Protein 3UI2 (pdb70)

CATH classification: 2.40.50.40 (+2 more: 1.25.40.20, 2.40.50.40)

Secondary structure (DSSP, 8-state):
-EEEEEEEEEETTTEEEEEEEESS----EEEEGGGS-HHHHHHHHHHHHHHHTTT-HHHHHHTTTT--TT-B-TTS-BHHHHHHHHT-HHHHHHHHHTT--TT---SSS---HHHHHHHTT-HHHHHHHHHTT--TT---TT---HHHHHHHHHTT---SSHHHHHHHHHHHHHHHHHHHHHEEEEEEEEEEEEES-TTS-EEEEEESSSS-EEEEESTTB-HHHHHHHHHHH-/----TTEEEEE--

Organism: Arabidopsis thaliana (NCBI:txid3702)

InterPro domains:
  IPR000953 Chromo/chromo shadow domain [PS50013] (320-373)
  IPR000953 Chromo/chromo shadow domain [SM00298] (82-133)
  IPR000953 Chromo/chromo shadow domain [SM00298] (268-318)
  IPR000953 Chromo/chromo shadow domain [SM00298] (319-370)
  IPR002110 Ankyrin repeat [PF12796] (134-224)
  IPR002110 Ankyrin repeat [PS50088] (159-191)
  IPR002110 Ankyrin repeat [PS50088] (193-225)
  IPR002110 Ankyrin repeat [SM00248] (127-155)
  IPR002110 Ankyrin repeat [SM00248] (159-188)
  IPR002110 Ankyrin repeat [SM00248] (193-222)
  IPR016197 Chromo-like domain superfamily [SSF54160] (81-132)
  IPR016197 Chromo-like domain superfamily [SSF54160] (268-316)
  IPR016197 Chromo-like domain superfamily [SSF54160] (322-370)
  IPR023780 Chromo domain [PF00385] (321-366)
  IPR030300 Signal recognition particle 43kDa protein, chromodomain 3 [cd18628] (317-362)
  IPR036770 Ankyrin repeat-containing domain superfamily [G3DSA:1.25.40.20] (122-265)
  IPR036770 Ankyrin repeat-containing domain superfamily [SSF48403] (127-236)
  IPR050745 Multifunctional regulatory proteins [PTHR24189] (57-290)

Solvent-accessible surface area: 14223 Å² total; per-residue (Å²): 122,52,76,129,11,67,0,10,98,68,29,78,160,55,52,31,34,7,32,5,46,60,130,98,58,110,90,70,46,90,28,54,40,104,175,30,55,85,86,39,31,53,120,28,21,76,62,0,24,86,8,0,104,166,25,62,46,139,22,0,63,122,48,34,163,98,30,32,10,34,2,58,20,131,46,6,38,0,1,1,0,31,0,0,2,75,19,21,44,123,0,0,87,49,1,16,149,47,60,8,63,32,66,31,127,6,153,158,29,8,28,4,0,5,4,19,0,2,28,125,21,75,15,66,0,1,68,0,0,21,123,69,52,13,67,17,95,33,105,9,144,129,36,34,17,2,11,77,20,0,88,89,35,45,139,91,13,66,198,67,67,118,156,67,113,41,95,109,85,4,2,63,87,1,20,82,38,1,42,44,71,19,35,37,73,18,103,12,70,86,15,69,89,88,112,38,180,68,173,103,10,38,9,31,2,106,14,125,108,36,71,120,44,55,73,6,115,14,93,31,2,1,105,67,27,14,127,98,36,62,63,65,89,190,180,166,11,62,118,21,14,0,62,27,117,124,188

Nearest PDB structures (foldseek):
  3ui2-assembly1_A  TM=1.004E+00  e=1.479E-44  Arabidopsis thaliana
  3dep-assembly1_A  TM=9.333E-01  e=2.006E-28  Arabidopsis thaliana
  6gcu-assembly2_F  TM=7.675E-01  e=5.657E-08  synthetic construct
  1oy3-assembly1_D  TM=7.528E-01  e=1.994E-05  Mus musculus
  3eu9-assembly1_A  TM=8.381E-01  e=5.451E-05  Homo sapiens

Foldseek 3Di:
DWDAWDAWDDDDHLWIWTWTQDPVHDDTDIDGPVPDDDVRVVVLCVLPLVCLLVVPQVSVLPSVPHYDQLRQDPFSDGSLLRNLLVQPLPNNVVVVVVVHDQAGFTRPFGDGSLLNNLVSLHLSNLLSSVVSPYDQCDATPVRDGSLVSLVVCLVDQDDDDVVSVVRNVSSVSNNVSSCVPVDDDADFPAFDDWDDDDQQIWTFTDGPVDDHTDTDGPVSDDPVRVVVVCVVVD/DDDDPPDDDDDDD

Structure (mmCIF, N/CA/C/O backbone):
data_3UI2
#
_entry.id   3UI2
#
_cell.length_a   112.230
_cell.length_b   48.520
_cell.length_c   57.850
_cell.angle_alpha   90.00
_cell.angle_beta   90.13
_cell.angle_gamma   90.00
#
_symmetry.space_group_name_H-M   'C 1 2 1'
#
loop_
_entity.id
_entity.type
_entity.pdbx_description
1 polymer 'Signal recognition particle 43 kDa protein, chloroplastic'
2 polymer 'Signal recognition particle 54 kDa protein, chloroplastic'
#
loop_
_atom_site.group_PDB
_atom_site.id
_atom_site.type_symbol
_atom_site.label_atom_id
_atom_site.label_alt_id
_atom_site.label_comp_id
_atom_site.label_asym_id
_atom_site.label_entity_id
_atom_site.label_seq_id
_atom_site.pdbx_PDB_ins_code
_atom_site.Cartn_x
_atom_site.Cartn_y
_atom_site.Cartn_z
_atom_site.occupancy
_atom_site.B_iso_or_equiv
_atom_site.auth_seq_id
_atom_site.auth_comp_id
_atom_site.auth_asym_id
_atom_site.auth_atom_id
_atom_site.pdbx_PDB_model_num
ATOM 1 N N . GLU A 1 2 ? -1.654 1.182 -22.367 1.00 195.17 85 GLU A N 1
ATOM 2 C CA . GLU A 1 2 ? -3.087 1.472 -22.448 1.00 194.02 85 GLU A CA 1
ATOM 3 C C . GLU A 1 2 ? -3.643 2.075 -21.145 1.00 191.48 85 GLU A C 1
ATOM 4 O O . GLU A 1 2 ? -3.947 3.269 -21.102 1.00 192.30 85 GLU A O 1
ATOM 10 N N . VAL A 1 3 ? -3.761 1.261 -20.093 1.00 157.77 86 VAL A N 1
ATOM 11 C CA . VAL A 1 3 ? -4.288 1.714 -18.799 1.00 155.36 86 VAL A CA 1
ATOM 12 C C . VAL A 1 3 ? -3.178 2.239 -17.898 1.00 155.40 86 VAL A C 1
ATOM 13 O O . VAL A 1 3 ? -2.152 1.581 -17.715 1.00 155.46 86 VAL A O 1
ATOM 17 N N . ASN A 1 4 ? -3.397 3.417 -17.319 1.00 142.34 87 ASN A N 1
ATOM 18 C CA . ASN A 1 4 ? -2.371 4.051 -16.496 1.00 142.76 87 ASN A CA 1
ATOM 19 C C . ASN A 1 4 ? -2.522 3.864 -14.992 1.00 139.96 87 ASN A C 1
ATOM 20 O O . ASN A 1 4 ? -1.590 3.416 -14.324 1.00 139.38 87 ASN A O 1
ATOM 25 N N . LYS A 1 5 ? -3.685 4.238 -14.463 1.00 144.20 88 LYS A N 1
ATOM 26 C CA . LYS A 1 5 ? -3.935 4.213 -13.020 1.00 141.81 88 LYS A CA 1
ATOM 27 C C . LYS A 1 5 ? -5.440 4.312 -12.771 1.00 140.24 88 LYS A C 1
ATOM 28 O O . LYS A 1 5 ? -6.178 4.753 -13.657 1.00 141.37 88 LYS A O 1
ATOM 34 N N . ILE A 1 6 ? -5.898 3.893 -11.586 1.00 122.97 89 ILE A N 1
ATOM 35 C CA . ILE A 1 6 ? -7.299 4.106 -11.191 1.00 121.66 89 ILE A CA 1
ATOM 36 C C . ILE A 1 6 ? -7.437 5.438 -10.434 1.00 122.11 89 ILE A C 1
ATOM 37 O O . ILE A 1 6 ? -6.501 5.873 -9.743 1.00 122.48 89 ILE A O 1
ATOM 42 N N . ILE A 1 7 ? -8.593 6.088 -10.578 1.00 124.59 90 ILE A N 1
ATOM 43 C CA . ILE A 1 7 ? -8.822 7.400 -9.964 1.00 125.27 90 ILE A CA 1
ATOM 44 C C . ILE A 1 7 ? -10.218 7.569 -9.333 1.00 123.90 90 ILE A C 1
ATOM 45 O O . ILE A 1 7 ? -10.526 8.629 -8.780 1.00 124.43 90 ILE A O 1
ATOM 50 N N . GLY A 1 8 ? -11.054 6.533 -9.412 1.00 129.31 91 GLY A N 1
ATOM 51 C CA . GLY A 1 8 ? -12.391 6.600 -8.846 1.00 128.17 91 GLY A CA 1
ATOM 52 C C . GLY A 1 8 ? -13.152 5.287 -8.814 1.00 126.47 91 GLY A C 1
ATOM 53 O O . GLY A 1 8 ? -12.925 4.409 -9.642 1.00 126.54 91 GLY A O 1
ATOM 54 N N . SER A 1 9 ? -14.053 5.154 -7.843 1.00 117.54 92 SER A N 1
ATOM 55 C CA . SER A 1 9 ? -14.951 4.004 -7.768 1.00 116.17 92 SER A CA 1
ATOM 56 C C . SER A 1 9 ? -16.422 4.453 -7.817 1.00 116.40 92 SER A C 1
ATOM 57 O O . SER A 1 9 ? -16.711 5.651 -7.822 1.00 117.48 92 SER A O 1
ATOM 60 N N . ARG A 1 10 ? -17.346 3.496 -7.854 1.00 108.46 93 ARG A N 1
ATOM 61 C CA . ARG A 1 10 ? -18.748 3.801 -8.095 1.00 108.92 93 ARG A CA 1
ATOM 62 C C . ARG A 1 10 ? -19.549 2.513 -8.044 1.00 107.94 93 ARG A C 1
ATOM 63 O O . ARG A 1 10 ? -19.288 1.600 -8.813 1.00 107.96 93 ARG A O 1
ATOM 71 N N . THR A 1 11 ? -20.513 2.419 -7.136 1.00 112.04 94 THR A N 1
ATOM 72 C CA . THR A 1 11 ? -21.350 1.229 -7.083 1.00 111.39 94 THR A CA 1
ATOM 73 C C . THR A 1 11 ? -22.289 1.209 -8.280 1.00 112.63 94 THR A C 1
ATOM 74 O O . THR A 1 11 ? -23.119 2.105 -8.464 1.00 113.59 94 THR A O 1
ATOM 78 N N . ALA A 1 12 ? -22.123 0.192 -9.113 1.00 128.68 95 ALA A N 1
ATOM 79 C CA . ALA A 1 12 ? -23.078 -0.090 -10.168 1.00 129.82 95 ALA A CA 1
ATOM 80 C C . ALA A 1 12 ? -23.852 -1.312 -9.708 1.00 129.12 95 ALA A C 1
ATOM 81 O O . ALA A 1 12 ? -23.472 -1.951 -8.719 1.00 127.81 95 ALA A O 1
ATOM 83 N N . GLY A 1 13 ? -24.926 -1.643 -10.416 1.00 157.29 96 GLY A N 1
ATOM 84 C CA . GLY A 1 13 ? -25.725 -2.798 -10.059 1.00 156.98 96 GLY A CA 1
ATOM 85 C C . GLY A 1 13 ? -25.764 -2.973 -8.555 1.00 155.63 96 GLY A C 1
ATOM 86 O O . GLY A 1 13 ? -26.061 -2.030 -7.812 1.00 155.53 96 GLY A O 1
ATOM 87 N N . GLU A 1 14 ? -25.428 -4.175 -8.099 1.00 171.39 97 GLU A N 1
ATOM 88 C CA . GLU A 1 14 ? -25.548 -4.496 -6.683 1.00 170.28 97 GLU A CA 1
ATOM 89 C C . GLU A 1 14 ? -24.276 -5.094 -6.118 1.00 168.90 97 GLU A C 1
ATOM 90 O O . GLU A 1 14 ? -23.972 -6.264 -6.352 1.00 168.62 97 GLU A O 1
ATOM 96 N N . GLY A 1 15 ? -23.543 -4.288 -5.361 1.00 136.70 98 GLY A N 1
ATOM 97 C CA . GLY A 1 15 ? -22.293 -4.740 -4.789 1.00 135.48 98 GLY A CA 1
ATOM 98 C C . GLY A 1 15 ? -21.314 -5.057 -5.901 1.00 135.73 98 GLY A C 1
ATOM 99 O O . GLY A 1 15 ? -20.299 -5.728 -5.676 1.00 134.90 98 GLY A O 1
ATOM 100 N N . ALA A 1 16 ? -21.642 -4.585 -7.108 1.00 131.84 99 ALA A N 1
ATOM 101 C CA . ALA A 1 16 ? -20.756 -4.677 -8.270 1.00 132.48 99 ALA A CA 1
ATOM 102 C C . ALA A 1 16 ? -20.099 -3.322 -8.505 1.00 133.02 99 ALA A C 1
ATOM 103 O O . ALA A 1 16 ? -20.723 -2.273 -8.283 1.00 133.46 99 ALA A O 1
ATOM 105 N N . MET A 1 17 ? -18.842 -3.341 -8.952 1.00 121.53 100 MET A N 1
ATOM 106 C CA . MET A 1 17 ? -18.050 -2.111 -9.019 1.00 122.08 100 MET A CA 1
ATOM 107 C C . MET A 1 17 ? -17.615 -1.652 -10.413 1.00 123.73 100 MET A C 1
ATOM 108 O O . MET A 1 17 ? -17.521 -2.440 -11.355 1.00 124.34 100 MET A O 1
ATOM 113 N N . GLU A 1 18 ? -17.389 -0.345 -10.509 1.00 111.00 101 GLU A N 1
ATOM 114 C CA . GLU A 1 18 ? -16.858 0.301 -11.693 1.00 112.74 101 GLU A CA 1
ATOM 115 C C . GLU A 1 18 ? -15.796 1.269 -11.255 1.00 113.02 101 GLU A C 1
ATOM 116 O O . GLU A 1 18 ? -15.952 1.947 -10.242 1.00 112.40 101 GLU A O 1
ATOM 122 N N . TYR A 1 19 ? -14.724 1.353 -12.031 1.00 115.77 102 TYR A N 1
ATOM 123 C CA . TYR A 1 19 ? -13.628 2.243 -11.697 1.00 116.35 102 TYR A CA 1
ATOM 124 C C . TYR A 1 19 ? -13.419 3.294 -12.767 1.00 118.63 102 TYR A C 1
ATOM 125 O O . TYR A 1 19 ? -13.659 3.053 -13.947 1.00 119.84 102 TYR A O 1
ATOM 134 N N . LEU A 1 20 ? -12.984 4.472 -12.342 1.00 105.77 103 LEU A N 1
ATOM 135 C CA . LEU A 1 20 ? -12.686 5.544 -13.272 1.00 108.10 103 LEU A CA 1
ATOM 136 C C . LEU A 1 20 ? -11.216 5.463 -13.703 1.00 109.32 103 LEU A C 1
ATOM 137 O O . LEU A 1 20 ? -10.315 5.633 -12.879 1.00 108.93 103 LEU A O 1
ATOM 142 N N . ILE A 1 21 ? -10.971 5.199 -14.986 1.00 124.80 104 ILE A N 1
ATOM 143 C CA . ILE A 1 21 ? -9.606 4.983 -15.467 1.00 126.11 104 ILE A CA 1
ATOM 144 C C . ILE A 1 21 ? -9.030 6.208 -16.158 1.00 128.85 104 ILE A C 1
ATOM 145 O O . ILE A 1 21 ? -9.752 6.935 -16.840 1.00 130.16 104 ILE A O 1
ATOM 150 N N . GLU A 1 22 ? -7.726 6.425 -15.979 1.00 158.02 105 GLU A N 1
ATOM 151 C CA . GLU A 1 22 ? -6.994 7.432 -16.744 1.00 161.01 105 GLU A CA 1
ATOM 152 C C . GLU A 1 22 ? -6.048 6.737 -17.724 1.00 162.61 105 GLU A C 1
ATOM 153 O O . GLU A 1 22 ? -5.660 5.579 -17.515 1.00 161.28 105 GLU A O 1
ATOM 159 N N . TRP A 1 23 ? -5.673 7.450 -18.785 1.00 145.00 106 TRP A N 1
ATOM 160 C CA . TRP A 1 23 ? -5.035 6.808 -19.929 1.00 146.87 106 TRP A CA 1
ATOM 161 C C . TRP A 1 23 ? -3.650 7.343 -20.328 1.00 149.77 106 TRP A C 1
ATOM 162 O O . TRP A 1 23 ? -3.365 8.542 -20.219 1.00 151.46 106 TRP A O 1
ATOM 173 N N . LYS A 1 24 ? -2.798 6.424 -20.787 1.00 146.33 107 LYS A N 1
ATOM 174 C CA . LYS A 1 24 ? -1.500 6.761 -21.378 1.00 149.48 107 LYS A CA 1
ATOM 175 C C . LYS A 1 24 ? -1.640 7.063 -22.879 1.00 152.64 107 LYS A C 1
ATOM 176 O O . LYS A 1 24 ? -1.005 7.988 -23.388 1.00 155.73 107 LYS A O 1
ATOM 182 N N . ASP A 1 25 ? -2.463 6.283 -23.585 1.00 161.66 108 ASP A N 1
ATOM 183 C CA . ASP A 1 25 ? -2.830 6.633 -24.958 1.00 164.47 108 ASP A CA 1
ATOM 184 C C . ASP A 1 2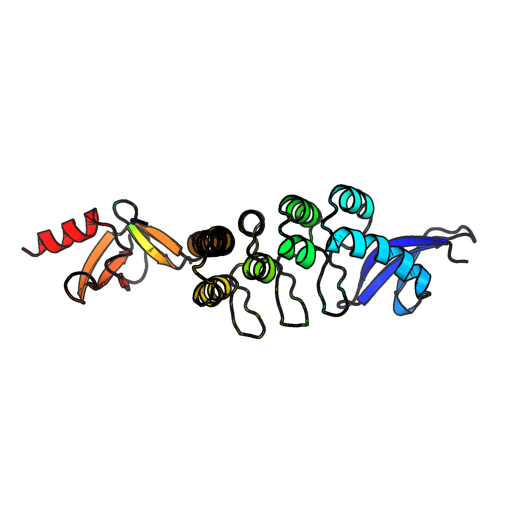5 ? -3.424 8.052 -24.986 1.00 165.53 108 ASP A C 1
ATOM 185 O O . ASP A 1 25 ? -3.570 8.649 -26.056 1.00 168.37 108 ASP A O 1
ATOM 190 N N . GLY A 1 26 ? -3.763 8.575 -23.804 1.00 169.16 109 GLY A N 1
ATOM 191 C CA . GLY A 1 26 ? -4.013 9.999 -23.620 1.00 170.37 109 GLY A CA 1
ATOM 192 C C . GLY A 1 26 ? -5.436 10.529 -23.472 1.00 169.06 109 GLY A C 1
ATOM 193 O O . GLY A 1 26 ? -5.609 11.655 -22.997 1.00 169.49 109 GLY A O 1
ATOM 194 N N . HIS A 1 27 ? -6.450 9.752 -23.865 1.00 161.26 110 HIS A N 1
ATOM 195 C CA . HIS A 1 27 ? -7.819 10.294 -23.948 1.00 160.63 110 HIS A CA 1
ATOM 196 C C . HIS A 1 27 ? -8.568 10.461 -22.615 1.00 157.57 110 HIS A C 1
ATOM 197 O O . HIS A 1 27 ? -8.130 9.969 -21.568 1.00 155.47 110 HIS A O 1
ATOM 204 N N . SER A 1 28 ? -9.686 11.184 -22.666 1.00 163.48 111 SER A N 1
ATOM 205 C CA . SER A 1 28 ? -10.434 11.541 -21.460 1.00 161.12 111 SER A CA 1
ATOM 206 C C . SER A 1 28 ? -10.890 10.317 -20.662 1.00 157.83 111 SER A C 1
ATOM 207 O O . SER A 1 28 ? -11.624 9.472 -21.182 1.00 157.13 111 SER A O 1
ATOM 210 N N . PRO A 1 29 ? -10.432 10.220 -19.396 1.00 176.22 112 PRO A N 1
ATOM 211 C CA . PRO A 1 29 ? -10.776 9.237 -18.359 1.00 173.10 112 PRO A CA 1
ATOM 212 C C . PRO A 1 29 ? -12.233 8.768 -18.368 1.00 171.54 112 PRO A C 1
ATOM 213 O O . PRO A 1 29 ? -13.158 9.587 -18.354 1.00 171.87 112 PRO A O 1
ATOM 217 N N . SER A 1 30 ? -12.420 7.448 -18.365 1.00 138.55 113 SER A N 1
ATOM 218 C CA . SER A 1 30 ? -13.745 6.855 -18.537 1.00 137.46 113 SER A CA 1
ATOM 219 C C . SER A 1 30 ? -14.017 5.674 -17.609 1.00 134.76 113 SER A C 1
ATOM 220 O O . SER A 1 30 ? -13.118 4.903 -17.266 1.00 133.95 113 SER A O 1
ATOM 223 N N . TRP A 1 31 ? -15.281 5.560 -17.210 1.00 137.84 114 TRP A N 1
ATOM 224 C CA . TRP A 1 31 ? -15.754 4.495 -16.335 1.00 135.49 114 TRP A CA 1
ATOM 225 C C . TRP A 1 31 ? -15.757 3.143 -17.029 1.00 135.37 114 TRP A C 1
ATOM 226 O O . TRP A 1 31 ? -16.049 3.036 -18.223 1.00 136.97 114 TRP A O 1
ATOM 237 N N . VAL A 1 32 ? -15.449 2.109 -16.257 1.00 120.87 115 VAL A N 1
ATOM 238 C CA . VAL A 1 32 ? -15.319 0.759 -16.783 1.00 120.69 115 VAL A CA 1
ATOM 239 C C . VAL A 1 32 ? -15.447 -0.293 -15.677 1.00 118.39 115 VAL A C 1
ATOM 240 O O . VAL A 1 32 ? -14.821 -0.171 -14.615 1.00 117.13 115 VAL A O 1
ATOM 244 N N . PRO A 1 33 ? -16.265 -1.330 -15.934 1.00 99.28 116 PRO A N 1
ATOM 245 C CA . PRO A 1 33 ? -16.581 -2.411 -14.988 1.00 97.36 116 PRO A CA 1
ATOM 246 C C . PRO A 1 33 ? -15.329 -3.012 -14.336 1.00 96.28 116 PRO A C 1
ATOM 247 O O . PRO A 1 33 ? -14.277 -3.067 -14.967 1.00 97.27 116 PRO A O 1
ATOM 251 N N . SER A 1 34 ? -15.442 -3.468 -13.090 1.00 124.99 117 SER A N 1
ATOM 252 C CA . SER A 1 34 ? -14.313 -4.111 -12.413 1.00 123.90 117 SER A CA 1
ATOM 253 C C . SER A 1 34 ? -14.001 -5.439 -13.083 1.00 124.18 117 SER A C 1
ATOM 254 O O . SER A 1 34 ? -12.838 -5.811 -13.247 1.00 124.39 117 SER A O 1
ATOM 257 N N . SER A 1 35 ? -15.062 -6.143 -13.467 1.00 135.78 118 SER A N 1
ATOM 258 C CA . SER A 1 35 ? -14.960 -7.438 -14.131 1.00 136.23 118 SER A CA 1
ATOM 259 C C . SER A 1 35 ? -14.157 -7.335 -15.421 1.00 138.14 118 SER A C 1
ATOM 260 O O . SER A 1 35 ? -13.716 -8.346 -15.976 1.00 138.70 118 SER A O 1
ATOM 263 N N . TYR A 1 36 ? -13.962 -6.101 -15.876 1.00 144.99 119 TYR A N 1
ATOM 264 C CA . TYR A 1 36 ? -13.331 -5.831 -17.162 1.00 147.17 119 TYR A CA 1
ATOM 265 C C . TYR A 1 36 ? -11.911 -5.304 -17.052 1.00 147.59 119 TYR A C 1
ATOM 266 O O . TYR A 1 36 ? -11.330 -4.917 -18.061 1.00 149.60 119 TYR A O 1
ATOM 275 N N . ILE A 1 37 ? -11.350 -5.267 -15.845 1.00 113.75 120 ILE A N 1
ATOM 276 C CA . ILE A 1 37 ? -9.995 -4.727 -15.682 1.00 114.27 120 ILE A CA 1
ATOM 277 C C . ILE A 1 37 ? -9.056 -5.564 -14.803 1.00 112.86 120 ILE A C 1
ATOM 278 O O . ILE A 1 37 ? -9.489 -6.241 -13.863 1.00 110.94 120 ILE A O 1
ATOM 283 N N . ALA A 1 38 ? -7.766 -5.498 -15.144 1.00 151.63 121 ALA A N 1
ATOM 284 C CA . ALA A 1 38 ? -6.721 -6.338 -14.557 1.00 151.48 121 ALA A CA 1
ATOM 285 C C . ALA A 1 38 ? -6.806 -6.436 -13.035 1.00 148.55 121 ALA A C 1
ATOM 286 O O . ALA A 1 38 ? -7.243 -5.498 -12.368 1.00 146.27 121 ALA A O 1
ATOM 288 N N . ALA A 1 39 ? -6.399 -7.581 -12.491 1.00 109.28 122 ALA A N 1
ATOM 289 C CA . ALA A 1 39 ? -6.470 -7.817 -11.042 1.00 106.87 122 ALA A CA 1
ATOM 290 C C . ALA A 1 39 ? -5.675 -6.790 -10.223 1.00 104.74 122 ALA A C 1
ATOM 291 O O . ALA A 1 39 ? -6.255 -5.957 -9.520 1.00 102.50 122 ALA A O 1
ATOM 293 N N . ASP A 1 40 ? -4.346 -6.856 -10.329 1.00 146.32 123 ASP A N 1
ATOM 294 C CA . ASP A 1 40 ? -3.447 -5.967 -9.586 1.00 145.00 123 ASP A CA 1
ATOM 295 C C . ASP A 1 40 ? -3.796 -4.477 -9.708 1.00 143.81 123 ASP A C 1
ATOM 296 O O . ASP A 1 40 ? -3.743 -3.747 -8.723 1.00 141.99 123 ASP A O 1
ATOM 301 N N . VAL A 1 41 ? -4.163 -4.036 -10.909 1.00 113.11 124 VAL A N 1
ATOM 302 C CA . VAL A 1 41 ? -4.472 -2.629 -11.145 1.00 112.61 124 VAL A CA 1
ATOM 303 C C . VAL A 1 41 ? -5.664 -2.171 -10.311 1.00 110.39 124 VAL A C 1
ATOM 304 O O . VAL A 1 41 ? -5.749 -1.000 -9.922 1.00 109.51 124 VAL A O 1
ATOM 308 N N . VAL A 1 42 ? -6.582 -3.102 -10.055 1.00 109.16 125 VAL A N 1
ATOM 309 C CA . VAL A 1 42 ? -7.720 -2.881 -9.160 1.00 107.16 125 VAL A CA 1
ATOM 310 C C . VAL A 1 42 ? -7.234 -2.974 -7.716 1.00 105.23 125 VAL A C 1
ATOM 311 O O . VAL A 1 42 ? -7.505 -2.100 -6.883 1.00 103.68 125 VAL A O 1
ATOM 315 N N . SER A 1 43 ? -6.510 -4.056 -7.445 1.00 110.35 126 SER A N 1
ATOM 316 C CA . SER A 1 43 ? -5.895 -4.295 -6.153 1.00 109.11 126 SER A CA 1
ATOM 317 C C . SER A 1 43 ? -5.050 -3.100 -5.723 1.00 108.67 126 SER A C 1
ATOM 318 O O . SER A 1 43 ? -5.064 -2.720 -4.567 1.00 107.20 126 SER A O 1
ATOM 321 N N . GLU A 1 44 ? -4.337 -2.492 -6.662 1.00 125.23 127 GLU A N 1
ATOM 322 C CA . GLU A 1 44 ? -3.444 -1.382 -6.344 1.00 125.45 127 GLU A CA 1
ATOM 323 C C . GLU A 1 44 ? -4.204 -0.125 -5.955 1.00 124.35 127 GLU A C 1
ATOM 324 O O . GLU A 1 44 ? -3.632 0.787 -5.363 1.00 124.41 127 GLU A O 1
ATOM 330 N N . TYR A 1 45 ? -5.486 -0.071 -6.306 1.00 125.83 128 TYR A N 1
ATOM 331 C CA . TYR A 1 45 ? -6.325 1.075 -5.968 1.00 125.09 128 TYR A CA 1
ATOM 332 C C . TYR A 1 45 ? -7.070 0.830 -4.663 1.00 123.04 128 TYR A C 1
ATOM 333 O O . TYR A 1 45 ? -7.422 1.768 -3.941 1.00 122.39 128 TYR A O 1
ATOM 342 N N . GLU A 1 46 ? -7.306 -0.436 -4.355 1.00 110.06 129 GLU A N 1
ATOM 343 C CA . GLU A 1 46 ? -8.108 -0.765 -3.194 1.00 108.32 129 GLU A CA 1
ATOM 344 C C . GLU A 1 46 ? -7.266 -1.111 -1.969 1.00 107.59 129 GLU A C 1
ATOM 345 O O . GLU A 1 46 ? -7.641 -0.757 -0.854 1.00 106.36 129 GLU A O 1
ATOM 351 N N . THR A 1 47 ? -6.127 -1.775 -2.153 1.00 99.95 130 THR A N 1
ATOM 352 C CA . THR A 1 47 ? -5.301 -2.136 -0.991 1.00 99.66 130 THR A CA 1
ATOM 353 C C . THR A 1 47 ? -4.913 -0.935 -0.110 1.00 99.36 130 THR A C 1
ATOM 354 O O . THR A 1 47 ? -5.121 -0.981 1.111 1.00 98.34 130 THR A O 1
ATOM 358 N N . PRO A 1 48 ? -4.378 0.151 -0.713 1.00 102.76 131 PRO A N 1
ATOM 359 C CA . PRO A 1 48 ? -4.071 1.278 0.180 1.00 102.90 131 PRO A CA 1
ATOM 360 C C . PRO A 1 48 ? -5.297 1.616 1.027 1.00 101.29 131 PRO A C 1
ATOM 361 O O . PRO A 1 48 ? -5.161 2.052 2.163 1.00 101.07 131 PRO A O 1
ATOM 365 N N . TRP A 1 49 ? -6.481 1.374 0.474 1.00 114.70 132 TRP A N 1
ATOM 366 C CA . TRP A 1 49 ? -7.740 1.689 1.128 1.00 113.43 132 TRP A CA 1
ATOM 367 C C . TRP A 1 49 ? -8.021 0.761 2.315 1.00 112.06 132 TRP A C 1
ATOM 368 O O . TRP A 1 49 ? -8.255 1.237 3.432 1.00 111.50 132 TRP A O 1
ATOM 379 N N . TRP A 1 50 ? -7.974 -0.553 2.094 1.00 109.61 133 TRP A N 1
ATOM 380 C CA . TRP A 1 50 ? -8.384 -1.505 3.136 1.00 108.56 133 TRP A CA 1
ATOM 381 C C . TRP A 1 50 ? -7.378 -1.596 4.283 1.00 108.75 133 TRP A C 1
ATOM 382 O O . TRP A 1 50 ? -7.741 -1.922 5.419 1.00 107.95 133 TRP A O 1
ATOM 393 N N . THR A 1 51 ? -6.119 -1.292 3.974 1.00 106.92 134 THR A N 1
ATOM 394 C CA . THR A 1 51 ? -5.074 -1.135 4.984 1.00 107.67 134 THR A CA 1
ATOM 395 C C . THR A 1 51 ? -5.453 0.011 5.917 1.00 107.31 134 THR A C 1
ATOM 396 O O . THR A 1 51 ? -5.489 -0.139 7.145 1.00 106.99 134 THR A O 1
ATOM 400 N N . ALA A 1 52 ? -5.740 1.155 5.300 1.00 98.71 135 ALA A N 1
ATOM 401 C CA . ALA A 1 52 ? -6.021 2.395 6.002 1.00 99.05 135 ALA A CA 1
ATOM 402 C C . ALA A 1 52 ? -7.127 2.184 7.006 1.00 97.59 135 ALA A C 1
ATOM 403 O O . ALA A 1 52 ? -7.006 2.569 8.167 1.00 97.90 135 ALA A O 1
ATOM 405 N N . ALA A 1 53 ? -8.197 1.550 6.537 1.00 95.69 136 ALA A N 1
ATOM 406 C CA . ALA A 1 53 ? -9.382 1.290 7.344 1.00 94.40 136 ALA A CA 1
ATOM 407 C C . ALA A 1 53 ? -9.109 0.357 8.519 1.00 93.92 136 ALA A C 1
ATOM 408 O O . ALA A 1 53 ? -9.324 0.735 9.664 1.00 93.85 136 ALA A O 1
ATOM 410 N N . ARG A 1 54 ? -8.644 -0.858 8.224 1.00 114.01 137 ARG A N 1
ATOM 411 C CA . ARG A 1 54 ? -8.405 -1.886 9.243 1.00 113.88 137 ARG A CA 1
ATOM 412 C C . ARG A 1 54 ? -7.400 -1.443 10.315 1.00 114.91 137 ARG A C 1
ATOM 413 O O . ARG A 1 54 ? -7.062 -2.216 11.210 1.00 115.19 137 ARG A O 1
ATOM 421 N N . LYS A 1 55 ? -6.935 -0.200 10.216 1.00 96.73 138 LYS A N 1
ATOM 422 C CA . LYS A 1 55 ? -6.066 0.401 11.222 1.00 98.16 138 LYS A CA 1
ATOM 423 C C . LYS A 1 55 ? -6.566 1.801 11.579 1.00 98.54 138 LYS A C 1
ATOM 424 O O . LYS A 1 55 ? -5.857 2.575 12.223 1.00 100.24 138 LYS A O 1
ATOM 430 N N . ALA A 1 56 ? -7.791 2.111 11.147 1.00 94.01 139 ALA A N 1
ATOM 431 C CA . ALA A 1 56 ? -8.447 3.412 11.374 1.00 94.55 139 ALA A CA 1
ATOM 432 C C . ALA A 1 56 ? -7.539 4.652 11.207 1.00 96.82 139 ALA A C 1
ATOM 433 O O . ALA A 1 56 ? -7.493 5.548 12.061 1.00 98.24 139 ALA A O 1
ATOM 435 N N . ASP A 1 57 ? -6.827 4.689 10.082 1.00 114.50 140 ASP A N 1
ATOM 436 C CA . ASP A 1 57 ? -6.017 5.839 9.703 1.00 116.84 140 ASP A CA 1
ATOM 437 C C . ASP A 1 57 ? -6.879 6.949 9.089 1.00 117.35 140 ASP A C 1
ATOM 438 O O . ASP A 1 57 ? -7.252 6.887 7.920 1.00 116.78 140 ASP A O 1
ATOM 443 N N . GLU A 1 58 ? -7.176 7.965 9.894 1.00 117.13 141 GLU A N 1
ATOM 444 C CA . GLU A 1 58 ? -8.046 9.064 9.493 1.00 118.09 141 GLU A CA 1
ATOM 445 C C . GLU A 1 58 ? -7.444 9.957 8.401 1.00 120.26 141 GLU A C 1
ATOM 446 O O . GLU A 1 58 ? -8.078 10.208 7.377 1.00 120.08 141 GLU A O 1
ATOM 452 N N . GLN A 1 59 ? -6.229 10.447 8.637 1.00 136.39 142 GLN A N 1
ATOM 453 C CA . GLN A 1 59 ? -5.532 11.282 7.666 1.00 138.83 142 GLN A CA 1
ATOM 454 C C . GLN A 1 59 ? -5.598 10.635 6.289 1.00 137.30 142 GLN A C 1
ATOM 455 O O . GLN A 1 59 ? -6.183 11.193 5.358 1.00 137.83 142 GLN A O 1
ATOM 461 N N . ALA A 1 60 ? -5.001 9.453 6.170 1.00 112.72 143 ALA A N 1
ATOM 462 C CA . ALA A 1 60 ? -5.048 8.678 4.933 1.00 111.36 143 ALA A CA 1
ATOM 463 C C . ALA A 1 60 ? -6.430 8.715 4.302 1.00 110.03 143 ALA A C 1
ATOM 464 O O . ALA A 1 60 ? -6.606 9.159 3.166 1.00 110.92 143 ALA A O 1
ATOM 466 N N . LEU A 1 61 ? -7.409 8.231 5.052 1.00 105.10 144 LEU A N 1
ATOM 467 C CA . LEU A 1 61 ? -8.768 8.129 4.562 1.00 103.91 144 LEU A CA 1
ATOM 468 C C . LEU A 1 61 ? -9.235 9.469 3.998 1.00 106.01 144 LEU A C 1
ATOM 469 O O . LEU A 1 61 ? -9.897 9.518 2.962 1.00 106.05 144 LEU A O 1
ATOM 474 N N . SER A 1 62 ? -8.858 10.551 4.672 1.00 111.77 145 SER A N 1
ATOM 475 C CA . SER A 1 62 ? -9.202 11.900 4.241 1.00 114.42 145 SER A CA 1
ATOM 476 C C . SER A 1 62 ? -8.787 12.172 2.796 1.00 115.73 145 SER A C 1
ATOM 477 O O . SER A 1 62 ? -9.482 12.875 2.056 1.00 117.12 145 SER A O 1
ATOM 480 N N . GLN A 1 63 ? -7.652 11.602 2.405 1.00 133.31 146 GLN A N 1
ATOM 481 C CA . GLN A 1 63 ? -7.049 11.853 1.100 1.00 134.85 146 GLN A CA 1
ATOM 482 C C . GLN A 1 63 ? -7.576 10.892 0.038 1.00 133.00 146 GLN A C 1
ATOM 483 O O . GLN A 1 63 ? -7.755 11.273 -1.127 1.00 134.31 146 GLN A O 1
ATOM 489 N N . LEU A 1 64 ? -7.832 9.652 0.453 1.00 116.38 147 LEU A N 1
ATOM 490 C CA . LEU A 1 64 ? -8.214 8.585 -0.471 1.00 114.90 147 LEU A CA 1
ATOM 491 C C . LEU A 1 64 ? -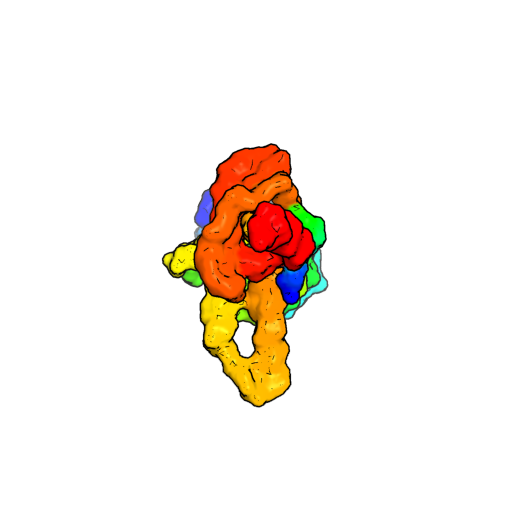9.676 8.683 -0.862 1.00 114.48 147 LEU A C 1
ATOM 492 O O . LEU A 1 64 ? -10.282 7.703 -1.294 1.00 113.07 147 LEU A O 1
ATOM 497 N N . LEU A 1 65 ? -10.241 9.872 -0.715 1.00 126.39 148 LEU A N 1
ATOM 498 C CA . LEU A 1 65 ? -11.670 10.035 -0.887 1.00 126.29 148 LEU A CA 1
ATOM 499 C C . LEU A 1 65 ? -12.041 11.043 -1.957 1.00 128.92 148 LEU A C 1
ATOM 500 O O . LEU A 1 65 ? -13.220 11.182 -2.274 1.00 129.28 148 LEU A O 1
ATOM 505 N N . GLU A 1 66 ? -11.048 11.732 -2.522 1.00 149.04 149 GLU A N 1
ATOM 506 C CA . GLU A 1 66 ? -11.332 12.825 -3.452 1.00 152.06 149 GLU A CA 1
ATOM 507 C C . GLU A 1 66 ? -12.387 12.430 -4.477 1.00 152.02 149 GLU A C 1
ATOM 508 O O . GLU A 1 66 ? -13.319 13.197 -4.742 1.00 153.88 149 GLU A O 1
ATOM 514 N N . ASP A 1 67 ? -12.242 11.242 -5.055 1.00 140.62 150 ASP A N 1
ATOM 515 C CA . ASP A 1 67 ? -13.354 10.641 -5.790 1.00 140.34 150 ASP A CA 1
ATOM 516 C C . ASP A 1 67 ? -13.392 9.119 -5.576 1.00 137.57 150 ASP A C 1
ATOM 517 O O . ASP A 1 67 ? -12.875 8.361 -6.394 1.00 137.47 150 ASP A O 1
ATOM 522 N N . ARG A 1 68 ? -13.996 8.680 -4.466 1.00 112.83 151 ARG A N 1
ATOM 523 C CA . ARG A 1 68 ? -14.125 7.245 -4.165 1.00 110.52 151 ARG A CA 1
ATOM 524 C C . ARG A 1 68 ? -15.496 6.841 -3.599 1.00 109.57 151 ARG A C 1
ATOM 525 O O . ARG A 1 68 ? -16.045 7.541 -2.748 1.00 109.62 151 ARG A O 1
ATOM 533 N N . ASP A 1 69 ? -16.038 5.713 -4.070 1.00 128.61 152 ASP A N 1
ATOM 534 C CA . ASP A 1 69 ? -17.261 5.145 -3.490 1.00 127.76 152 ASP A CA 1
ATOM 535 C C . ASP A 1 69 ? -16.950 4.488 -2.144 1.00 125.43 152 ASP A C 1
ATOM 536 O O . ASP A 1 69 ? -16.409 3.385 -2.086 1.00 124.34 152 ASP A O 1
ATOM 541 N N . VAL A 1 70 ? -17.323 5.176 -1.071 1.00 124.13 153 VAL A N 1
ATOM 542 C CA . VAL A 1 70 ? -16.969 4.802 0.290 1.00 122.29 153 VAL A CA 1
ATOM 543 C C . VAL A 1 70 ? -17.564 3.458 0.734 1.00 120.89 153 VAL A C 1
ATOM 544 O O . VAL A 1 70 ? -16.962 2.726 1.525 1.00 119.47 153 VAL A O 1
ATOM 548 N N . ASP A 1 71 ? -18.739 3.131 0.212 1.00 113.10 154 A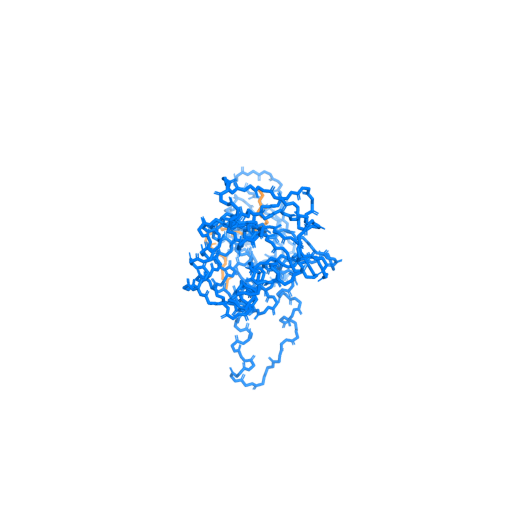SP A N 1
ATOM 549 C CA . ASP A 1 71 ? -19.432 1.907 0.604 1.00 112.29 154 ASP A CA 1
ATOM 550 C C . ASP A 1 71 ? -18.992 0.672 -0.180 1.00 112.42 154 ASP A C 1
ATOM 551 O O . ASP A 1 71 ? -19.779 -0.249 -0.395 1.00 112.90 154 ASP A O 1
ATOM 556 N N . ALA A 1 72 ? -17.738 0.660 -0.614 1.00 111.20 155 ALA A N 1
ATOM 557 C CA . ALA A 1 72 ? -17.175 -0.522 -1.243 1.00 111.48 155 ALA A CA 1
ATOM 558 C C . ALA A 1 72 ? -17.139 -1.635 -0.204 1.00 110.24 155 ALA A C 1
ATOM 559 O O . ALA A 1 72 ? -16.778 -1.386 0.945 1.00 108.91 155 ALA A O 1
ATOM 561 N N . VAL A 1 73 ? -17.523 -2.849 -0.608 1.00 85.17 156 VAL A N 1
ATOM 562 C CA . VAL A 1 73 ? -17.559 -4.014 0.286 1.00 84.53 156 VAL A CA 1
ATOM 563 C C 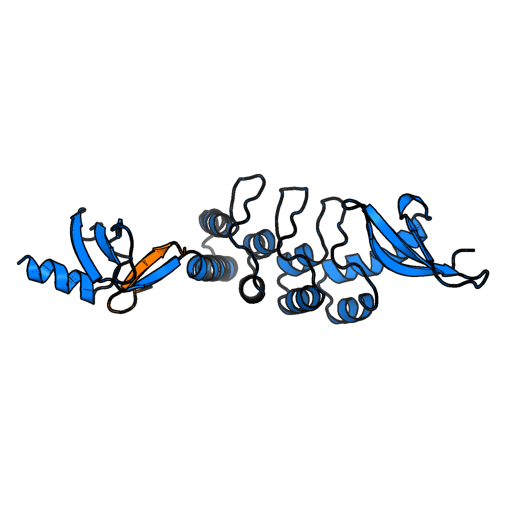. VAL A 1 73 ? -16.277 -4.861 0.21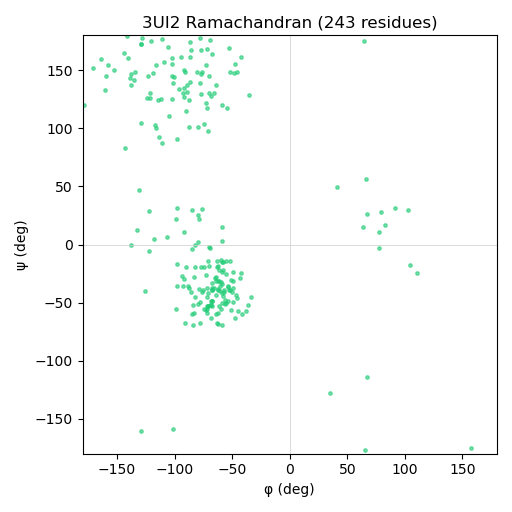8 1.00 84.63 156 VAL A C 1
ATOM 564 O O . VAL A 1 73 ? -15.504 -4.749 -0.728 1.00 85.50 156 VAL A O 1
ATOM 568 N N . ASP A 1 74 ? -16.048 -5.693 1.233 1.00 97.60 157 ASP A N 1
ATOM 569 C CA . ASP A 1 74 ? -15.011 -6.721 1.165 1.00 98.29 157 ASP A CA 1
ATOM 570 C C . ASP A 1 74 ? -15.623 -8.114 0.867 1.00 99.96 157 ASP A C 1
ATOM 571 O O . ASP A 1 74 ? -16.739 -8.218 0.334 1.00 100.93 157 ASP A O 1
ATOM 576 N N . GLU A 1 75 ? -14.889 -9.172 1.200 1.00 118.34 158 GLU A N 1
ATOM 577 C CA . GLU A 1 75 ? -15.312 -10.543 0.922 1.00 120.47 158 GLU A CA 1
ATOM 578 C C . GLU A 1 75 ? -16.598 -10.861 1.663 1.00 120.32 158 GLU A C 1
ATOM 579 O O . GLU A 1 75 ? -17.485 -11.534 1.138 1.00 122.21 158 GLU A O 1
ATOM 585 N N . ASN A 1 76 ? -16.697 -10.367 2.891 1.00 127.61 159 ASN A N 1
ATOM 586 C CA . ASN A 1 76 ? -17.866 -10.623 3.717 1.00 127.43 159 ASN A CA 1
ATOM 587 C C . ASN A 1 76 ? -18.864 -9.468 3.703 1.00 126.32 159 ASN A C 1
ATOM 588 O O . ASN A 1 76 ? -19.671 -9.327 4.616 1.00 125.60 159 ASN A O 1
ATOM 593 N N . GLY A 1 77 ? -18.804 -8.645 2.664 1.00 100.91 160 GLY A N 1
ATOM 594 C CA . GLY A 1 77 ? -19.734 -7.542 2.514 1.00 100.42 160 GLY A CA 1
ATOM 595 C C . GLY A 1 77 ? -19.593 -6.437 3.549 1.00 98.35 160 GLY A C 1
ATOM 596 O O . GLY A 1 77 ? -20.556 -5.729 3.836 1.00 98.09 160 GLY A O 1
ATOM 597 N N . ARG A 1 78 ? -18.399 -6.277 4.107 1.00 108.20 161 ARG A N 1
ATOM 598 C CA . ARG A 1 78 ? -18.154 -5.228 5.091 1.00 106.65 161 ARG A CA 1
ATOM 599 C C . ARG A 1 78 ? -17.659 -3.965 4.417 1.00 106.54 161 ARG A C 1
ATOM 600 O O . ARG A 1 78 ? -16.700 -4.024 3.670 1.00 106.98 161 ARG A O 1
ATOM 608 N N . THR A 1 79 ? -18.296 -2.823 4.662 1.00 83.45 162 THR A N 1
ATOM 609 C CA . THR A 1 79 ? -17.742 -1.579 4.137 1.00 83.65 162 THR A CA 1
ATOM 610 C C . THR A 1 79 ? -16.727 -1.026 5.096 1.00 82.83 162 THR A C 1
ATOM 611 O O . THR A 1 79 ? -16.622 -1.471 6.233 1.00 82.05 162 THR A O 1
ATOM 615 N N . ALA A 1 80 ? -15.981 -0.044 4.604 1.00 96.44 163 ALA A N 1
ATOM 616 C CA . ALA A 1 80 ? -14.940 0.612 5.367 1.00 96.24 163 ALA A CA 1
ATOM 617 C C . ALA A 1 80 ? -15.450 0.970 6.742 1.00 95.66 163 ALA A C 1
ATOM 618 O O . ALA A 1 80 ? -14.745 0.784 7.737 1.00 95.26 163 ALA A O 1
ATOM 620 N N . LEU A 1 81 ? -16.681 1.491 6.786 1.00 77.94 164 LEU A N 1
ATOM 621 C CA . LEU A 1 81 ? -17.292 1.963 8.030 1.00 77.72 164 LEU A CA 1
ATOM 622 C C . LEU A 1 81 ? -17.326 0.875 9.081 1.00 76.69 164 LEU A C 1
ATOM 623 O O . LEU A 1 81 ? -16.901 1.088 10.209 1.00 76.50 164 LEU A O 1
ATOM 628 N N . LEU A 1 82 ? -17.836 -0.293 8.708 1.00 69.48 165 LEU A N 1
ATOM 629 C CA . LEU A 1 82 ? -17.894 -1.405 9.637 1.00 68.86 165 LEU A CA 1
ATOM 630 C C . LEU A 1 82 ? -16.559 -1.635 10.340 1.00 68.59 165 LEU A C 1
ATOM 631 O O . LEU A 1 82 ? -16.515 -2.054 11.485 1.00 68.29 165 LEU A O 1
ATOM 636 N N . PHE A 1 83 ? -15.461 -1.337 9.671 1.00 88.57 166 PHE A N 1
ATOM 637 C CA . PHE A 1 83 ? -14.169 -1.574 10.285 1.00 88.71 166 PHE A CA 1
ATOM 638 C C . PHE A 1 83 ? -13.865 -0.549 11.340 1.00 88.96 166 PHE A C 1
ATOM 639 O O . PHE A 1 83 ? -13.598 -0.890 12.482 1.00 88.93 166 PHE A O 1
ATOM 647 N N . VAL A 1 84 ? -13.912 0.712 10.948 1.00 78.56 167 VAL A N 1
ATOM 648 C CA . VAL A 1 84 ? -13.505 1.794 11.828 1.00 79.40 167 VAL A CA 1
ATOM 649 C C . VAL A 1 84 ? -14.374 1.839 13.061 1.00 79.14 167 VAL A C 1
ATOM 650 O O . VAL A 1 84 ? -13.987 2.388 14.095 1.00 79.92 167 VAL A O 1
ATOM 654 N N . ALA A 1 85 ? -15.560 1.248 12.917 1.00 88.13 168 ALA A N 1
ATOM 655 C CA . ALA A 1 85 ? -16.550 1.163 13.977 1.00 87.91 168 ALA A CA 1
ATOM 656 C C . ALA A 1 85 ? -16.087 0.163 15.022 1.00 87.56 168 ALA A C 1
ATOM 657 O O . ALA A 1 85 ? -15.963 0.508 16.200 1.00 88.06 168 ALA A O 1
ATOM 659 N N . GLY A 1 86 ? -15.827 -1.072 14.585 1.00 86.23 169 GLY A N 1
ATOM 660 C CA . GLY A 1 86 ? -15.359 -2.132 15.466 1.00 86.23 169 GLY A CA 1
ATOM 661 C C . GLY A 1 86 ? -14.016 -1.841 16.119 1.00 87.04 169 GLY A C 1
ATOM 662 O O . GLY A 1 86 ? -13.655 -2.460 17.124 1.00 87.44 169 GLY A O 1
ATOM 663 N N . LEU A 1 87 ? -13.273 -0.897 15.543 1.00 91.66 170 LEU A N 1
ATOM 664 C CA . LEU A 1 87 ? -11.985 -0.485 16.094 1.00 92.88 170 LEU A CA 1
ATOM 665 C C . LEU A 1 87 ? -12.157 0.668 17.085 1.00 93.83 170 LEU A C 1
ATOM 666 O O . LEU A 1 87 ? -11.281 0.931 17.899 1.00 95.16 170 LEU A O 1
ATOM 671 N N . GLY A 1 88 ? -13.285 1.360 17.018 1.00 82.12 171 GLY A N 1
ATOM 672 C CA . GLY A 1 88 ? -13.592 2.351 18.026 1.00 83.27 171 GLY A CA 1
ATOM 673 C C . GLY A 1 88 ? -13.103 3.729 17.662 1.00 84.85 171 GLY A C 1
ATOM 674 O O . GLY A 1 88 ? -12.761 4.534 18.533 1.00 86.61 171 GLY A O 1
ATOM 675 N N . SER A 1 89 ? -13.077 4.011 16.367 1.00 84.64 172 SER A N 1
ATOM 676 C CA . SER A 1 89 ? -12.656 5.322 15.912 1.00 86.38 172 SER A CA 1
ATOM 677 C C . SER A 1 89 ? -13.851 6.209 15.622 1.00 86.78 172 SER A C 1
ATOM 678 O O . SER A 1 89 ? -14.363 6.221 14.499 1.00 86.14 172 SER A O 1
ATOM 681 N N . ASP A 1 90 ? -14.293 6.954 16.635 1.00 118.53 173 ASP A N 1
ATOM 682 C CA . ASP A 1 90 ? -15.400 7.882 16.447 1.00 119.48 173 ASP A CA 1
ATOM 683 C C . ASP A 1 90 ? -15.013 8.966 15.455 1.00 121.21 173 ASP A C 1
ATOM 684 O O . ASP A 1 90 ? -15.873 9.510 14.766 1.00 121.68 173 ASP A O 1
ATOM 689 N N . LYS A 1 91 ? -13.716 9.263 15.374 1.00 90.59 174 LYS A N 1
ATOM 690 C CA . LYS A 1 91 ? -13.243 10.311 14.488 1.00 92.63 174 LYS A CA 1
ATOM 691 C C . LYS A 1 91 ? -13.357 9.898 13.012 1.00 91.18 174 LYS A C 1
ATOM 692 O O . LYS A 1 91 ? -13.761 10.701 12.159 1.00 92.43 174 LYS A O 1
ATOM 698 N N . CYS A 1 92 ? -13.012 8.641 12.722 1.00 112.57 175 CYS A N 1
ATOM 699 C CA . CYS A 1 92 ? -13.139 8.076 11.376 1.00 111.25 175 CYS A CA 1
ATOM 700 C C . CYS A 1 92 ? -14.589 8.062 10.961 1.00 110.57 175 CYS A C 1
ATOM 701 O O . CYS A 1 92 ? -14.997 8.763 10.042 1.00 111.65 175 CYS A O 1
ATOM 704 N N . VAL A 1 93 ? -15.350 7.216 11.643 1.00 82.56 176 VAL A N 1
ATOM 705 C CA . VAL A 1 93 ? -16.793 7.139 11.525 1.00 82.14 176 VAL A CA 1
ATOM 706 C C . VAL A 1 93 ? -17.487 8.481 11.243 1.00 84.30 176 VAL A C 1
ATOM 707 O O . VAL A 1 93 ? -18.375 8.562 10.392 1.00 84.50 176 VAL A O 1
ATOM 711 N N . ARG A 1 94 ? -17.086 9.526 11.965 1.00 105.71 177 ARG A N 1
ATOM 712 C CA . ARG A 1 94 ? -17.647 10.861 11.763 1.00 108.36 177 ARG A CA 1
ATOM 713 C C . ARG A 1 94 ? -17.226 11.392 10.408 1.00 109.49 177 ARG A C 1
ATOM 714 O O . ARG A 1 94 ? -17.974 12.133 9.769 1.00 111.16 177 ARG A O 1
ATOM 722 N N . LEU A 1 95 ? -16.021 11.013 9.983 1.00 114.77 178 LEU A N 1
ATOM 723 C CA . LEU A 1 95 ? -15.489 11.405 8.681 1.00 115.77 178 LEU A CA 1
ATOM 724 C C . LEU A 1 95 ? -16.207 10.697 7.524 1.00 114.38 178 LEU A C 1
ATOM 725 O O . LEU A 1 95 ? -16.683 11.350 6.603 1.00 115.96 178 LEU A O 1
ATOM 730 N N . LEU A 1 96 ? -16.286 9.370 7.559 1.00 96.12 179 LEU A N 1
ATOM 731 C CA . LEU A 1 96 ? -17.006 8.636 6.512 1.00 95.15 179 LEU A CA 1
ATOM 732 C C . LEU A 1 96 ? -18.508 8.924 6.492 1.00 95.85 179 LEU A C 1
ATOM 733 O O . LEU A 1 96 ? -19.157 8.803 5.452 1.00 96.30 179 LEU A O 1
ATOM 738 N N . ALA A 1 97 ? -19.073 9.251 7.648 1.00 97.30 180 ALA A N 1
ATOM 739 C CA . ALA A 1 97 ? -20.448 9.702 7.692 1.00 98.53 180 ALA A CA 1
ATOM 740 C C . ALA A 1 97 ? -20.501 10.942 6.818 1.00 101.30 180 ALA A C 1
ATOM 741 O O . ALA A 1 97 ? -21.273 11.017 5.864 1.00 102.24 180 ALA A O 1
ATOM 743 N N . GLU A 1 98 ? -19.647 11.902 7.157 1.00 148.22 181 GLU A N 1
ATOM 744 C CA . GLU A 1 98 ? -19.453 13.106 6.368 1.00 151.18 181 GLU A CA 1
ATOM 745 C C . GLU A 1 98 ? -19.370 12.792 4.873 1.00 151.08 181 GLU A C 1
ATOM 746 O O . GLU A 1 98 ? -19.731 13.628 4.042 1.00 153.60 181 GLU A O 1
ATOM 752 N N . ALA A 1 99 ? -18.888 11.593 4.538 1.00 110.51 182 ALA A N 1
ATOM 753 C CA . ALA A 1 99 ? -18.733 11.158 3.144 1.00 110.39 182 ALA A CA 1
ATOM 754 C C . ALA A 1 99 ? -19.961 10.417 2.611 1.00 109.83 182 ALA A C 1
ATOM 755 O O . ALA A 1 99 ? -19.909 9.809 1.540 1.00 109.55 182 ALA A O 1
ATOM 757 N N . GLY A 1 100 ? -21.052 10.463 3.374 1.00 150.12 183 GLY A N 1
ATOM 758 C CA . GLY A 1 100 ? -22.326 9.902 2.953 1.00 150.23 183 GLY A CA 1
ATOM 759 C C . GLY A 1 100 ? -22.426 8.389 3.052 1.00 147.70 183 GLY A C 1
ATOM 760 O O . GLY A 1 100 ? -23.373 7.787 2.534 1.00 148.00 183 GLY A O 1
ATOM 761 N N . ALA A 1 101 ? -21.453 7.769 3.713 1.00 90.24 184 ALA A N 1
ATOM 762 C CA . ALA A 1 101 ? -21.457 6.325 3.868 1.00 88.16 184 ALA A CA 1
ATOM 763 C C . ALA A 1 101 ? -22.836 5.869 4.323 1.00 88.19 184 ALA A C 1
ATOM 764 O O . ALA A 1 101 ? -23.583 6.645 4.914 1.00 89.28 184 ALA A O 1
ATOM 766 N N . ASP A 1 102 ? -23.185 4.619 4.039 1.00 111.89 185 ASP A N 1
ATOM 767 C CA . ASP A 1 102 ? -24.473 4.098 4.470 1.00 112.15 185 ASP A CA 1
ATOM 768 C C . ASP A 1 102 ? -24.392 3.518 5.874 1.00 110.43 185 ASP A C 1
ATOM 769 O O . ASP A 1 102 ? -23.920 2.400 6.074 1.00 109.03 185 ASP A O 1
ATOM 774 N N . LEU A 1 103 ? -24.857 4.306 6.839 1.00 95.60 186 LEU A N 1
ATOM 775 C CA . LEU A 1 103 ? -24.798 3.949 8.250 1.00 94.33 186 LEU A CA 1
ATOM 776 C C . LEU A 1 103 ? -25.553 2.664 8.473 1.00 93.76 186 LEU A C 1
ATOM 777 O O . LEU A 1 103 ? -25.218 1.865 9.345 1.00 92.41 186 LEU A O 1
ATOM 782 N N . ASP A 1 104 ? -26.586 2.479 7.671 1.00 123.03 187 ASP A N 1
ATOM 783 C CA . ASP A 1 104 ? -27.483 1.366 7.859 1.00 123.20 187 ASP A CA 1
ATOM 784 C C . ASP A 1 104 ? -27.085 0.243 6.919 1.00 122.98 187 ASP A C 1
ATOM 785 O O . ASP A 1 104 ? -27.938 -0.519 6.466 1.00 124.18 187 ASP A O 1
ATOM 790 N N . HIS A 1 105 ? -25.792 0.141 6.621 1.00 103.50 188 HIS A N 1
ATOM 791 C CA . HIS A 1 105 ? -25.309 -0.903 5.718 1.00 103.54 188 HIS A CA 1
ATOM 792 C C . HIS A 1 105 ? -25.238 -2.246 6.433 1.00 102.78 188 HIS A C 1
ATOM 793 O O . HIS A 1 105 ? -24.958 -2.288 7.625 1.00 101.56 188 HIS A O 1
ATOM 800 N N . ARG A 1 106 ? -25.486 -3.332 5.701 1.00 115.24 189 ARG A N 1
ATOM 801 C CA . ARG A 1 106 ? -25.570 -4.678 6.271 1.00 115.24 189 ARG A CA 1
ATOM 802 C C . ARG A 1 106 ? -24.539 -5.623 5.630 1.00 115.31 189 ARG A C 1
ATOM 803 O O . ARG A 1 106 ? -24.492 -5.752 4.405 1.00 116.58 189 ARG A O 1
ATOM 811 N N . ASP A 1 107 ? -23.709 -6.286 6.434 1.00 94.09 190 ASP A N 1
ATOM 812 C CA . ASP A 1 107 ? -22.689 -7.183 5.865 1.00 94.47 190 ASP A CA 1
ATOM 813 C C . ASP A 1 107 ? -23.293 -8.528 5.427 1.00 96.61 190 ASP A C 1
ATOM 814 O O . ASP A 1 107 ? -24.494 -8.733 5.587 1.00 97.73 190 ASP A O 1
ATOM 819 N N . MET A 1 108 ? -22.497 -9.431 4.855 1.00 115.58 191 MET A N 1
ATOM 820 C CA . MET A 1 108 ? -23.055 -10.723 4.441 1.00 118.14 191 MET A CA 1
ATOM 821 C C . MET A 1 108 ? -22.471 -11.972 5.135 1.00 118.78 191 MET A C 1
ATOM 822 O O . MET A 1 108 ? -22.831 -13.097 4.790 1.00 121.31 191 MET A O 1
ATOM 827 N N . ARG A 1 109 ? -21.593 -11.769 6.116 1.00 132.72 192 ARG A N 1
ATOM 828 C CA . ARG A 1 109 ? -21.250 -12.817 7.087 1.00 133.29 192 ARG A CA 1
ATOM 829 C C . ARG A 1 109 ? -21.812 -12.432 8.455 1.00 131.85 192 ARG A C 1
ATOM 830 O O . ARG A 1 109 ? -21.125 -11.788 9.262 1.00 129.91 192 ARG A O 1
ATOM 838 N N . GLY A 1 110 ? -23.063 -12.813 8.709 1.00 124.98 193 GLY A N 1
ATOM 839 C CA . GLY A 1 110 ? -23.713 -12.509 9.971 1.00 124.00 193 GLY A CA 1
ATOM 840 C C . GLY A 1 110 ? -24.839 -11.490 9.856 1.00 123.47 193 GLY A C 1
ATOM 841 O O . GLY A 1 110 ? -25.742 -11.458 10.699 1.00 123.62 193 GLY A O 1
ATOM 842 N N . GLY A 1 111 ? -24.780 -10.649 8.823 1.00 108.84 194 GLY A N 1
ATOM 843 C CA . GLY A 1 111 ? -25.802 -9.641 8.567 1.00 108.77 194 GLY A CA 1
ATOM 844 C C . GLY A 1 111 ? -25.728 -8.362 9.400 1.00 106.69 194 GLY A C 1
ATOM 845 O O . GLY A 1 111 ? -26.749 -7.714 9.620 1.00 106.97 194 GLY A O 1
ATOM 846 N N . LEU A 1 112 ? -24.529 -7.976 9.837 1.00 95.55 195 LEU A N 1
ATOM 847 C CA . LEU A 1 112 ? -24.372 -6.890 10.815 1.00 93.98 195 LEU A CA 1
ATOM 848 C C . LEU A 1 112 ? -24.291 -5.472 10.241 1.00 93.43 195 LEU A C 1
ATOM 849 O O . LEU A 1 112 ? -24.024 -5.286 9.050 1.00 93.88 195 LEU A O 1
ATOM 854 N N . THR A 1 113 ? -24.537 -4.483 11.104 1.00 88.87 196 THR A N 1
ATOM 855 C CA . THR A 1 113 ? -24.310 -3.079 10.777 1.00 88.59 196 THR A CA 1
ATOM 856 C C . THR A 1 113 ? -23.149 -2.584 11.612 1.00 87.43 196 THR A C 1
ATOM 857 O O . THR A 1 113 ? -22.612 -3.321 12.446 1.00 86.88 196 THR A O 1
ATOM 861 N N . ALA A 1 114 ? -22.773 -1.328 11.388 1.00 106.99 197 ALA A N 1
ATOM 862 C CA . ALA A 1 114 ? -21.688 -0.720 12.139 1.00 106.40 197 ALA A CA 1
ATOM 863 C C . ALA A 1 114 ? -22.009 -0.673 13.633 1.00 106.25 197 ALA A C 1
ATOM 864 O O . ALA A 1 114 ? -21.106 -0.758 14.468 1.00 105.83 197 ALA A O 1
ATOM 866 N N . LEU A 1 115 ? -23.287 -0.533 13.981 1.00 86.26 198 LEU A N 1
ATOM 867 C CA . LEU A 1 115 ? -23.655 -0.509 15.386 1.00 86.32 198 LEU A CA 1
ATOM 868 C C . LEU A 1 115 ? -23.591 -1.884 16.016 1.00 85.84 198 LEU A C 1
ATOM 869 O O . LEU A 1 115 ? -23.533 -2.006 17.227 1.00 85.82 198 LEU A O 1
ATOM 874 N N . HIS A 1 116 ? -23.617 -2.929 15.205 1.00 89.80 199 HIS A N 1
ATOM 875 C CA . HIS A 1 116 ? -23.429 -4.267 15.742 1.00 89.75 199 HIS A CA 1
ATOM 876 C C . HIS A 1 116 ? -21.961 -4.499 16.028 1.00 89.16 199 HIS A C 1
ATOM 877 O O . HIS A 1 116 ? -21.594 -5.394 16.787 1.00 89.28 199 HIS A O 1
ATOM 884 N N . MET A 1 117 ? -21.121 -3.689 15.398 1.00 80.41 200 MET A N 1
ATOM 885 C CA . MET A 1 117 ? -19.687 -3.772 15.608 1.00 80.15 200 MET A CA 1
ATOM 886 C C . MET A 1 117 ? -19.318 -2.968 16.841 1.00 80.24 200 MET A C 1
ATOM 887 O O . MET A 1 117 ? -18.657 -3.472 17.750 1.00 80.41 200 MET A O 1
ATOM 892 N N . ALA A 1 118 ? -19.760 -1.717 16.870 1.00 81.03 201 ALA A N 1
ATOM 893 C CA . ALA A 1 118 ? -19.451 -0.829 17.980 1.00 81.58 201 ALA A CA 1
ATOM 894 C C . ALA A 1 118 ? -19.976 -1.424 19.288 1.00 81.76 201 ALA A C 1
ATOM 895 O O . ALA A 1 118 ? -19.383 -1.256 20.357 1.00 82.30 201 ALA A O 1
ATOM 897 N N . ALA A 1 119 ? -21.108 -2.114 19.168 1.00 85.45 202 ALA A N 1
ATOM 898 C CA . ALA A 1 119 ? -21.703 -2.902 20.228 1.00 85.73 202 ALA A CA 1
ATOM 899 C C . ALA A 1 119 ? -20.774 -4.041 20.609 1.00 85.70 202 ALA A C 1
ATOM 900 O O . ALA A 1 119 ? -20.238 -4.057 21.710 1.00 86.18 202 ALA A O 1
ATOM 902 N N . GLY A 1 120 ? -20.590 -4.994 19.696 1.00 75.53 203 GLY A N 1
ATOM 903 C CA . GLY A 1 120 ? -19.778 -6.173 19.955 1.00 75.91 203 GLY A CA 1
ATOM 904 C C . GLY A 1 120 ? -18.343 -5.879 20.357 1.00 76.10 203 GLY A C 1
ATOM 905 O O . GLY A 1 120 ? -17.760 -6.541 21.229 1.00 76.85 203 GLY A O 1
ATOM 906 N N . TYR A 1 121 ? -17.756 -4.880 19.721 1.00 81.99 204 TYR A N 1
ATOM 907 C CA . TYR A 1 121 ? -16.380 -4.554 20.039 1.00 82.50 204 TYR A CA 1
ATOM 908 C C . TYR A 1 121 ? -16.266 -3.621 21.243 1.00 83.17 204 TYR A C 1
ATOM 909 O O . TYR A 1 121 ? -15.158 -3.333 21.708 1.00 84.05 204 TYR A O 1
ATOM 918 N N . VAL A 1 122 ? -17.425 -3.193 21.750 1.00 79.74 205 VAL A N 1
ATOM 919 C CA . VAL A 1 122 ? -17.567 -2.365 22.965 1.00 80.67 205 VAL A CA 1
ATOM 920 C C . VAL A 1 122 ? -16.982 -0.957 22.832 1.00 81.37 205 VAL A C 1
ATOM 921 O O . VAL A 1 122 ? -16.124 -0.540 23.617 1.00 82.64 205 VAL A O 1
ATOM 925 N N . ARG A 1 123 ? -17.459 -0.227 21.832 1.00 94.70 206 ARG A N 1
ATOM 926 C CA . ARG A 1 123 ? -17.045 1.153 21.646 1.00 95.71 206 ARG A CA 1
ATOM 927 C C . ARG A 1 123 ? -18.245 2.092 21.810 1.00 96.26 206 ARG A C 1
ATOM 928 O O . ARG A 1 123 ? -19.082 2.237 20.909 1.00 95.65 206 ARG A O 1
ATOM 936 N N . PRO A 1 124 ? -18.340 2.709 22.990 1.00 99.54 207 PRO A N 1
ATOM 937 C CA . PRO A 1 124 ? -19.414 3.613 23.410 1.00 100.65 207 PRO A CA 1
ATOM 938 C C . PRO A 1 124 ? -19.408 4.935 22.644 1.00 101.79 207 PRO A C 1
ATOM 939 O O . PRO A 1 124 ? -20.379 5.250 21.947 1.00 101.61 207 PRO A O 1
ATOM 943 N N . GLU A 1 125 ? -18.325 5.698 22.809 1.00 122.89 208 GLU A N 1
ATOM 944 C CA . GLU A 1 125 ? -18.118 6.974 22.130 1.00 124.48 208 GLU A CA 1
ATOM 945 C C . GLU A 1 125 ? -18.375 6.864 20.631 1.00 123.10 208 GLU A C 1
ATOM 946 O O . GLU A 1 125 ? -18.663 7.856 19.967 1.00 124.34 208 GLU A O 1
ATOM 952 N N . VAL A 1 126 ? -18.259 5.654 20.099 1.00 89.44 209 VAL A N 1
ATOM 953 C CA . VAL A 1 126 ? -18.557 5.424 18.694 1.00 88.27 209 VAL A CA 1
ATOM 954 C C . VAL A 1 126 ? -20.052 5.361 18.494 1.00 87.98 209 VAL A C 1
ATOM 955 O O . VAL A 1 126 ? -20.627 6.242 17.866 1.00 89.04 209 VAL A O 1
ATOM 959 N N . VAL A 1 127 ? -20.681 4.322 19.027 1.00 78.49 210 VAL A N 1
ATOM 960 C CA . VAL A 1 127 ? -22.137 4.283 19.072 1.00 78.67 210 VAL A CA 1
ATOM 961 C C . VAL A 1 127 ? -22.750 5.675 19.322 1.00 80.78 210 VAL A C 1
ATOM 962 O O . VAL A 1 127 ? -23.633 6.115 18.582 1.00 81.44 210 VAL A O 1
ATOM 966 N N . GLU A 1 128 ? -22.279 6.353 20.367 1.00 113.06 211 GLU A N 1
ATOM 967 C CA . GLU A 1 128 ? -22.713 7.709 20.660 1.00 115.59 211 GLU A CA 1
ATOM 968 C C . GLU A 1 128 ? -22.886 8.449 19.356 1.00 116.32 211 GLU A C 1
ATOM 969 O O . GLU A 1 128 ? -23.962 8.961 19.048 1.00 117.52 211 GLU A O 1
ATOM 975 N N . ALA A 1 129 ? -21.802 8.481 18.589 1.00 101.92 212 ALA A N 1
ATOM 976 C CA . ALA A 1 129 ? -21.730 9.217 17.332 1.00 102.82 212 ALA A CA 1
ATOM 977 C C . ALA A 1 129 ? -22.624 8.621 16.243 1.00 101.60 212 ALA A C 1
ATOM 978 O O . ALA A 1 129 ? -23.228 9.348 15.457 1.00 103.06 212 ALA A O 1
ATOM 980 N N . LEU A 1 130 ? -22.703 7.295 16.203 1.00 100.05 213 LEU A N 1
ATOM 981 C CA . LEU A 1 130 ? -23.478 6.591 15.180 1.00 99.12 213 LEU A CA 1
ATOM 982 C C . LEU A 1 130 ? -24.933 6.974 15.263 1.00 100.51 213 LEU A C 1
ATOM 983 O O . LEU A 1 130 ? -25.606 7.151 14.240 1.00 101.25 213 LEU A O 1
ATOM 988 N N . VAL A 1 131 ? -25.401 7.086 16.504 1.00 97.45 214 VAL A N 1
ATOM 989 C CA . VAL A 1 131 ? -26.774 7.448 16.807 1.00 99.04 214 VAL A CA 1
ATOM 990 C C . VAL A 1 131 ? -26.978 8.938 16.595 1.00 101.81 214 VAL A C 1
ATOM 991 O O . VAL A 1 131 ? -28.012 9.350 16.070 1.00 103.43 214 VAL A O 1
ATOM 995 N N . GLU A 1 132 ? -25.988 9.731 17.014 1.00 125.09 215 GLU A N 1
ATOM 996 C CA . GLU A 1 132 ? -25.963 11.172 16.759 1.00 128.09 215 GLU A CA 1
ATOM 997 C C . GLU A 1 132 ? -26.235 11.468 15.286 1.00 128.71 215 GLU A C 1
ATOM 998 O O . GLU A 1 132 ? -27.069 12.314 14.954 1.00 131.30 215 GLU A O 1
ATOM 1004 N N . LEU A 1 133 ? -25.518 10.764 14.410 1.00 116.31 216 LEU A N 1
ATOM 1005 C CA . LEU A 1 133 ? -25.576 11.008 12.969 1.00 116.91 216 LEU A CA 1
ATOM 1006 C C . LEU A 1 133 ? -26.768 10.312 12.322 1.00 116.52 216 LEU A C 1
ATOM 1007 O O . LEU A 1 133 ? -26.966 10.401 11.110 1.00 117.16 216 LEU A O 1
ATOM 1012 N N . GLY A 1 134 ? -27.550 9.610 13.137 1.00 114.97 217 GLY A N 1
ATOM 1013 C CA . GLY A 1 134 ? -28.881 9.198 12.742 1.00 115.65 217 GLY A CA 1
ATOM 1014 C C . GLY A 1 134 ? -29.035 7.756 12.328 1.00 113.45 217 GLY A C 1
ATOM 1015 O O . GLY A 1 134 ? -29.888 7.435 11.506 1.00 114.26 217 GLY A O 1
ATOM 1016 N N . ALA A 1 135 ? -28.225 6.874 12.890 1.00 89.72 218 ALA A N 1
ATOM 1017 C CA . ALA A 1 135 ? -28.363 5.464 12.562 1.00 88.02 218 ALA A CA 1
ATOM 1018 C C . ALA A 1 135 ? -29.682 4.898 13.095 1.00 88.67 218 ALA A C 1
ATOM 1019 O O . ALA A 1 135 ? -30.328 5.508 13.955 1.00 89.97 218 ALA A O 1
ATOM 1021 N N . ASP A 1 136 ? -30.074 3.735 12.576 1.00 116.70 219 ASP A N 1
ATOM 1022 C CA . ASP A 1 136 ? -31.317 3.081 12.978 1.00 117.58 219 ASP A CA 1
ATOM 1023 C C . ASP A 1 136 ? -31.017 1.905 13.887 1.00 115.88 219 ASP A C 1
ATOM 1024 O O . ASP A 1 136 ? -30.481 0.891 13.442 1.00 114.69 219 ASP A O 1
ATOM 1029 N N . ILE A 1 137 ? -31.381 2.043 15.158 1.00 100.34 220 ILE A N 1
ATOM 1030 C CA . ILE A 1 137 ? -31.043 1.057 16.176 1.00 98.98 220 ILE A CA 1
ATOM 1031 C C . ILE A 1 137 ? -31.821 -0.231 16.016 1.00 99.35 220 ILE A C 1
ATOM 1032 O O . ILE A 1 137 ? -31.478 -1.248 16.614 1.00 98.40 220 ILE A O 1
ATOM 1037 N N . GLU A 1 138 ? -32.867 -0.178 15.201 1.00 129.32 221 GLU A N 1
ATOM 1038 C CA . GLU A 1 138 ? -33.861 -1.240 15.157 1.00 130.53 221 GLU A CA 1
ATOM 1039 C C . GLU A 1 138 ? -33.428 -2.401 14.278 1.00 130.06 221 GLU A C 1
ATOM 1040 O O . GLU A 1 138 ? -33.956 -3.512 14.386 1.00 130.90 221 GLU A O 1
ATOM 1046 N N . VAL A 1 139 ? -32.465 -2.130 13.407 1.00 103.06 222 VAL A N 1
ATOM 1047 C CA . VAL A 1 139 ? -31.988 -3.116 12.446 1.00 102.89 222 VAL A CA 1
ATOM 1048 C C . VAL A 1 139 ? -31.542 -4.423 13.095 1.00 102.10 222 VAL A C 1
ATOM 1049 O O . VAL A 1 139 ? -30.602 -4.448 13.903 1.00 100.40 222 VAL A O 1
ATOM 1053 N N . GLU A 1 140 ? -32.235 -5.503 12.737 1.00 107.92 223 GLU A N 1
ATOM 1054 C CA . GLU A 1 140 ? -31.909 -6.836 13.229 1.00 107.87 223 GLU A CA 1
ATOM 1055 C C . GLU A 1 140 ? -30.854 -7.455 12.312 1.00 107.36 223 GLU A C 1
ATOM 1056 O O . GLU A 1 140 ? -30.488 -6.867 11.293 1.00 107.12 223 GLU A O 1
ATOM 1062 N N . ASP A 1 141 ? -30.361 -8.631 12.690 1.00 112.19 224 ASP A N 1
ATOM 1063 C CA . ASP A 1 141 ? -29.380 -9.364 11.895 1.00 112.16 224 ASP A CA 1
ATOM 1064 C C . ASP A 1 141 ? -29.833 -10.809 11.695 1.00 114.60 224 ASP A C 1
ATOM 1065 O O . ASP A 1 141 ? -31.025 -11.113 11.857 1.00 116.54 224 ASP A O 1
ATOM 1070 N N . GLU A 1 142 ? -28.891 -11.694 11.357 1.00 134.89 225 GLU A N 1
ATOM 1071 C CA . GLU A 1 142 ? -29.205 -13.115 11.156 1.00 137.65 225 GLU A CA 1
ATOM 1072 C C . GLU A 1 142 ? -29.730 -13.758 12.441 1.00 138.43 225 GLU A C 1
ATOM 1073 O O . GLU A 1 142 ? -30.639 -14.591 12.398 1.00 141.20 225 GLU A O 1
ATOM 1079 N N . ARG A 1 143 ? -29.160 -13.365 13.579 1.00 123.97 226 ARG A N 1
ATOM 1080 C CA . ARG A 1 143 ? -29.597 -13.880 14.880 1.00 124.61 226 ARG A CA 1
ATOM 1081 C C . ARG A 1 143 ? -30.881 -13.199 15.396 1.00 124.84 226 ARG A C 1
ATOM 1082 O O . ARG A 1 143 ? -31.350 -13.492 16.500 1.00 125.40 226 ARG A O 1
ATOM 1090 N N . GLY A 1 144 ? -31.435 -12.293 14.592 1.00 120.50 227 GLY A N 1
ATOM 1091 C CA . GLY A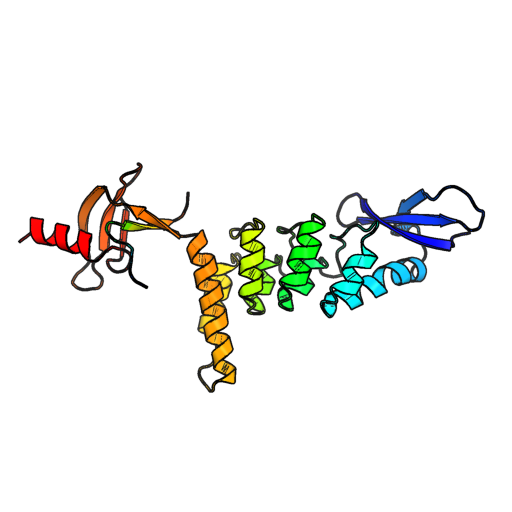 1 144 ? -32.635 -11.559 14.958 1.00 121.01 227 GLY A CA 1
ATOM 1092 C C . GLY A 1 144 ? -32.392 -10.423 15.941 1.00 118.69 227 GLY A C 1
ATOM 1093 O O . GLY A 1 144 ? -33.320 -9.681 16.284 1.00 119.11 227 GLY A O 1
ATOM 1094 N N . LEU A 1 145 ? -31.142 -10.282 16.383 1.00 102.66 228 LEU A N 1
ATOM 1095 C CA . LEU A 1 145 ? -30.757 -9.285 17.391 1.00 100.78 228 LEU A CA 1
ATOM 1096 C C . LEU A 1 145 ? -30.627 -7.845 16.872 1.00 99.56 228 LEU A C 1
ATOM 1097 O O . LEU A 1 145 ? -29.973 -7.587 15.866 1.00 98.90 228 LEU A O 1
ATOM 1102 N N . THR A 1 146 ? -31.273 -6.917 17.571 1.00 99.99 229 THR A N 1
ATOM 1103 C CA . THR A 1 146 ? -30.967 -5.512 17.407 1.00 98.98 229 THR A CA 1
ATOM 1104 C C . THR A 1 146 ? -29.578 -5.345 18.013 1.00 97.20 229 THR A C 1
ATOM 1105 O O . THR A 1 146 ? -29.002 -6.299 18.549 1.00 96.91 229 THR A O 1
ATOM 1109 N N . ALA A 1 147 ? -29.030 -4.143 17.920 1.00 102.06 230 ALA A N 1
ATOM 1110 C CA . ALA A 1 147 ? -27.733 -3.873 18.521 1.00 100.79 230 ALA A CA 1
ATOM 1111 C C . ALA A 1 147 ? -27.804 -3.935 20.049 1.00 100.95 230 ALA A C 1
ATOM 1112 O O . ALA A 1 147 ? -26.885 -4.432 20.702 1.00 100.39 230 ALA A O 1
ATOM 1114 N N . LEU A 1 148 ? -28.898 -3.425 20.611 1.00 92.02 231 LEU A N 1
ATOM 1115 C CA . LEU A 1 148 ? -29.066 -3.348 22.063 1.00 92.47 231 LEU A CA 1
ATOM 1116 C C . LEU A 1 148 ? -29.193 -4.726 22.688 1.00 92.79 231 LEU A C 1
ATOM 1117 O O . LEU A 1 148 ? -28.540 -5.037 23.676 1.00 92.60 231 LEU A O 1
ATOM 1122 N N . GLU A 1 149 ? -30.050 -5.553 22.112 1.00 102.89 232 GLU A N 1
ATOM 1123 C CA . GLU A 1 149 ? -30.245 -6.880 22.647 1.00 103.68 232 GLU A CA 1
ATOM 1124 C C . GLU A 1 149 ? -28.894 -7.559 22.704 1.00 102.77 232 GLU A C 1
ATOM 1125 O O . GLU A 1 149 ? -28.656 -8.442 23.517 1.00 103.34 232 GLU A O 1
ATOM 1131 N N . LEU A 1 150 ? -27.994 -7.113 21.843 1.00 90.57 233 LEU A N 1
ATOM 1132 C CA . LEU A 1 150 ? -26.665 -7.706 21.756 1.00 89.91 233 LEU A CA 1
ATOM 1133 C C . LEU A 1 150 ? -25.828 -7.336 22.980 1.00 89.55 233 LEU A C 1
ATOM 1134 O O . LEU A 1 150 ? -25.371 -8.217 23.700 1.00 90.11 233 LEU A O 1
ATOM 1139 N N . ALA A 1 151 ? -25.638 -6.037 23.209 1.00 81.20 234 ALA A N 1
ATOM 1140 C CA . ALA A 1 151 ? -24.971 -5.537 24.416 1.00 81.34 234 ALA A CA 1
ATOM 1141 C C . ALA A 1 151 ? -25.528 -6.149 25.722 1.00 82.45 234 ALA A C 1
ATOM 1142 O O . ALA A 1 151 ? -24.794 -6.419 26.684 1.00 82.89 234 ALA A O 1
ATOM 1144 N N . ARG A 1 152 ? -26.843 -6.342 25.743 1.00 98.77 235 ARG A N 1
ATOM 1145 C CA . ARG A 1 152 ? -27.496 -7.031 26.836 1.00 100.03 235 ARG A CA 1
ATOM 1146 C C . ARG A 1 152 ? -26.915 -8.439 26.959 1.00 100.50 235 ARG A C 1
ATOM 1147 O O . ARG A 1 152 ? -26.511 -8.853 28.038 1.00 101.27 235 ARG A O 1
ATOM 1155 N N . GLU A 1 153 ? -26.866 -9.171 25.848 1.00 124.88 236 GLU A N 1
ATOM 1156 C CA . GLU A 1 153 ? -26.456 -10.579 25.870 1.00 125.87 236 GLU A CA 1
ATOM 1157 C C . GLU A 1 153 ? -25.007 -10.801 26.312 1.00 125.68 236 GLU A C 1
ATOM 1158 O O . GLU A 1 153 ? -24.737 -11.717 27.093 1.00 127.03 236 GLU A O 1
ATOM 1164 N N . ILE A 1 154 ? -24.089 -9.973 25.798 1.00 99.22 237 ILE A N 1
ATOM 1165 C CA . ILE A 1 154 ? -22.647 -10.098 26.062 1.00 99.21 237 ILE A CA 1
ATOM 1166 C C . ILE A 1 154 ? -22.310 -9.805 27.508 1.00 99.97 237 ILE A C 1
ATOM 1167 O O . ILE A 1 154 ? -21.553 -10.534 28.154 1.00 101.12 237 ILE A O 1
ATOM 1172 N N . LEU A 1 155 ? -22.849 -8.694 27.988 1.00 83.82 238 LEU A N 1
ATOM 1173 C CA . LEU A 1 155 ? -22.656 -8.293 29.356 1.00 84.79 238 LEU A CA 1
ATOM 1174 C C . LEU A 1 155 ? -23.160 -9.389 30.301 1.00 86.37 238 LEU A C 1
ATOM 1175 O O . LEU A 1 155 ? -22.739 -9.471 31.449 1.00 87.62 238 LEU A O 1
ATOM 1180 N N . LYS A 1 156 ? -24.052 -10.245 29.812 1.00 113.69 239 LYS A N 1
ATOM 1181 C CA . LYS A 1 156 ? -24.438 -11.422 30.573 1.00 115.51 239 LYS A CA 1
ATOM 1182 C C . LYS A 1 156 ? -23.180 -12.194 30.950 1.00 116.56 239 LYS A C 1
ATOM 1183 O O . LYS A 1 156 ? -23.072 -12.752 32.046 1.00 118.31 239 LYS A O 1
ATOM 1189 N N . THR A 1 157 ? -22.219 -12.189 30.029 1.00 105.69 240 THR A N 1
ATOM 1190 C CA . THR A 1 157 ? -21.021 -13.028 30.125 1.00 106.90 240 THR A CA 1
ATOM 1191 C C . THR A 1 157 ? -19.676 -12.291 30.117 1.00 106.35 240 THR A C 1
ATOM 1192 O O . THR A 1 157 ? -18.686 -12.845 29.666 1.00 106.90 240 THR A O 1
ATOM 1196 N N . THR A 1 158 ? -19.623 -11.056 30.604 1.00 99.56 241 THR A N 1
ATOM 1197 C CA . THR A 1 158 ? -18.323 -10.458 30.882 1.00 99.91 241 THR A CA 1
ATOM 1198 C C . THR A 1 158 ? -17.851 -10.998 32.218 1.00 102.24 241 THR A C 1
ATOM 1199 O O . THR A 1 158 ? -18.668 -11.312 33.102 1.00 103.21 241 THR A O 1
ATOM 1203 N N . PRO A 1 159 ? -16.528 -11.127 32.360 1.00 92.76 242 PRO A N 1
ATOM 1204 C CA . PRO A 1 159 ? -15.902 -11.547 33.618 1.00 95.37 242 PRO A CA 1
ATOM 1205 C C . PRO A 1 159 ? -15.961 -10.451 34.693 1.00 96.02 242 PRO A C 1
ATOM 1206 O O . PRO A 1 159 ? -16.296 -9.298 34.383 1.00 94.52 242 PRO A O 1
ATOM 1210 N N . LYS A 1 160 ? -15.632 -10.821 35.934 1.00 113.12 243 LYS A N 1
ATOM 1211 C CA . LYS A 1 160 ? -15.622 -9.900 37.079 1.00 114.45 243 LYS A CA 1
ATOM 1212 C C . LYS A 1 160 ? -14.301 -10.010 37.868 1.00 117.34 243 LYS A C 1
ATOM 1213 O O . LYS A 1 160 ? -14.308 -10.087 39.104 1.00 119.74 243 LYS A O 1
ATOM 1219 N N . GLY A 1 161 ? -13.177 -10.007 37.149 1.00 121.34 244 GLY A N 1
ATOM 1220 C CA . GLY A 1 161 ? -11.888 -10.339 37.730 1.00 124.32 244 GLY A CA 1
ATOM 1221 C C . GLY A 1 161 ? -11.094 -9.179 38.288 1.00 125.95 244 GLY A C 1
ATOM 1222 O O . GLY A 1 161 ? -10.883 -9.083 39.498 1.00 128.73 244 GLY A O 1
ATOM 1223 N N . ASN A 1 162 ? -10.645 -8.304 37.394 1.00 148.73 245 ASN A N 1
ATOM 1224 C CA . ASN A 1 162 ? -9.766 -7.196 37.758 1.00 150.60 245 ASN A CA 1
ATOM 1225 C C . ASN A 1 162 ? -10.131 -5.929 36.988 1.00 148.40 245 ASN A C 1
ATOM 1226 O O . ASN A 1 162 ? -11.075 -5.945 36.191 1.00 145.42 245 ASN A O 1
ATOM 1231 N N . PRO A 1 163 ? -9.406 -4.820 37.240 1.00 136.10 246 PRO A N 1
ATOM 1232 C CA . PRO A 1 163 ? -9.696 -3.578 36.504 1.00 134.52 246 PRO A CA 1
ATOM 1233 C C . PRO A 1 163 ? -9.545 -3.686 34.970 1.00 131.71 246 PRO A C 1
ATOM 1234 O O . PRO A 1 163 ? -10.010 -2.792 34.248 1.00 130.02 246 PRO A O 1
ATOM 1238 N N . MET A 1 164 ? -8.918 -4.754 34.479 1.00 158.40 247 MET A N 1
ATOM 1239 C CA . MET A 1 164 ? -8.888 -5.007 33.041 1.00 155.82 247 MET A CA 1
ATOM 1240 C C . MET A 1 164 ? -10.275 -5.446 32.594 1.00 152.94 247 MET A C 1
ATOM 1241 O O . MET A 1 164 ? -10.851 -4.877 31.662 1.00 150.69 247 MET A O 1
ATOM 1246 N N . GLN A 1 165 ? -10.800 -6.467 33.272 1.00 109.73 248 GLN A N 1
ATOM 1247 C CA . GLN A 1 165 ? -12.113 -7.023 32.965 1.00 107.61 248 GLN A CA 1
ATOM 1248 C C . GLN A 1 165 ? -13.215 -6.030 33.360 1.00 106.81 248 GLN A C 1
ATOM 1249 O O . GLN A 1 165 ? -14.410 -6.282 33.134 1.00 105.20 248 GLN A O 1
ATOM 1255 N N . PHE A 1 166 ? -12.798 -4.897 33.933 1.00 114.51 249 PHE A N 1
ATOM 1256 C CA . PHE A 1 166 ? -13.718 -3.863 34.417 1.00 114.50 249 PHE A CA 1
ATOM 1257 C C . PHE A 1 166 ? -14.165 -2.881 33.343 1.00 112.57 249 PHE A C 1
ATOM 1258 O O . PHE A 1 166 ? -15.363 -2.747 33.076 1.00 111.03 249 PHE A O 1
ATOM 1266 N N . GLY A 1 167 ? -13.208 -2.175 32.747 1.00 92.88 250 GLY A N 1
ATOM 1267 C CA . GLY A 1 167 ? -13.515 -1.238 31.679 1.00 91.39 250 GLY A CA 1
ATOM 1268 C C . GLY A 1 167 ? -14.339 -1.873 30.570 1.00 88.53 250 GLY A C 1
ATOM 1269 O O . GLY A 1 167 ? -14.899 -1.190 29.709 1.00 87.21 250 GLY A O 1
ATOM 1270 N N . ARG A 1 168 ? -14.405 -3.198 30.589 1.00 110.85 251 ARG A N 1
ATOM 1271 C CA . ARG A 1 168 ? -15.293 -3.924 29.701 1.00 108.69 251 ARG A CA 1
ATOM 1272 C C . ARG A 1 168 ? -16.738 -3.721 30.156 1.00 108.25 251 ARG A C 1
ATOM 1273 O O . ARG A 1 168 ? -17.579 -3.264 29.373 1.00 106.88 251 ARG A O 1
ATOM 1281 N N . ARG A 1 169 ? -17.011 -4.043 31.425 1.00 111.19 252 ARG A N 1
ATOM 1282 C CA . ARG A 1 169 ? -18.349 -3.934 31.993 1.00 111.17 252 ARG A CA 1
ATOM 1283 C C . ARG A 1 169 ? -18.910 -2.525 31.903 1.00 111.22 252 ARG A C 1
ATOM 1284 O O . ARG A 1 169 ? -20.073 -2.347 31.558 1.00 110.33 252 ARG A O 1
ATOM 1292 N N . ILE A 1 170 ? -18.086 -1.531 32.225 1.00 119.67 253 ILE A N 1
ATOM 1293 C CA . ILE A 1 170 ? -18.451 -0.132 32.004 1.00 120.13 253 ILE A CA 1
ATOM 1294 C C . ILE A 1 170 ? -18.916 0.082 30.571 1.00 118.08 253 ILE A C 1
ATOM 1295 O O . ILE A 1 170 ? -20.016 0.605 30.336 1.00 117.77 253 ILE A O 1
ATOM 1300 N N . GLY A 1 171 ? -18.043 -0.292 29.625 1.00 89.86 254 GLY A N 1
ATOM 1301 C CA . GLY A 1 171 ? -18.302 -0.171 28.203 1.00 88.09 254 GLY A CA 1
ATOM 1302 C C . GLY A 1 171 ? -19.684 -0.630 27.773 1.00 86.78 254 GLY A C 1
ATOM 1303 O O . GLY A 1 171 ? -20.436 0.149 27.181 1.00 86.53 254 GLY A O 1
ATOM 1304 N N . LEU A 1 172 ? -20.017 -1.888 28.075 1.00 86.79 255 LEU A N 1
ATOM 1305 C CA . LEU A 1 172 ? -21.306 -2.481 27.691 1.00 85.92 255 LEU A CA 1
ATOM 1306 C C . LEU A 1 172 ? -22.483 -1.730 28.300 1.00 86.76 255 LEU A C 1
ATOM 1307 O O . LEU A 1 172 ? -23.547 -1.606 27.685 1.00 86.29 255 LEU A O 1
ATOM 1312 N N . GLU A 1 173 ? -22.287 -1.242 29.520 1.00 102.56 256 GLU A N 1
ATOM 1313 C CA . GLU A 1 173 ? -23.310 -0.477 30.200 1.00 103.79 256 GLU A CA 1
ATOM 1314 C C . GLU A 1 173 ? -23.511 0.854 29.506 1.00 104.08 256 GLU A C 1
ATOM 1315 O O . GLU A 1 173 ? -24.647 1.237 29.214 1.00 104.25 256 GLU A O 1
ATOM 1321 N N . LYS A 1 174 ? -22.408 1.551 29.229 1.00 95.20 257 LYS A N 1
ATOM 1322 C CA . LYS A 1 174 ? -22.492 2.846 28.558 1.00 95.87 257 LYS A CA 1
ATOM 1323 C C . LYS A 1 174 ? -23.215 2.709 27.223 1.00 94.33 257 LYS A C 1
ATOM 1324 O O . LYS A 1 174 ? -24.033 3.547 26.850 1.00 95.09 257 LYS A O 1
ATOM 1330 N N . VAL A 1 175 ? -22.920 1.635 26.509 1.00 90.96 258 VAL A N 1
ATOM 1331 C CA . VAL A 1 175 ? -23.592 1.372 25.247 1.00 89.74 258 VAL A CA 1
ATOM 1332 C C . VAL A 1 175 ? -25.055 1.029 25.503 1.00 90.03 258 VAL A C 1
ATOM 1333 O O . VAL A 1 175 ? -25.961 1.628 24.917 1.00 90.49 258 VAL A O 1
ATOM 1337 N N . ILE A 1 176 ? -25.267 0.069 26.398 1.00 93.02 259 ILE A N 1
ATOM 1338 C CA . ILE A 1 176 ? -26.593 -0.440 26.682 1.00 93.44 259 ILE A CA 1
ATOM 1339 C C . ILE A 1 176 ? -27.524 0.659 27.174 1.00 95.08 259 ILE A C 1
ATOM 1340 O O . ILE A 1 176 ? -28.738 0.552 27.032 1.00 95.64 259 ILE A O 1
ATOM 1345 N N . ASN A 1 177 ? -26.944 1.718 27.732 1.00 99.48 260 ASN A N 1
ATOM 1346 C CA . ASN A 1 177 ? -27.716 2.852 28.218 1.00 101.52 260 ASN A CA 1
ATOM 1347 C C . ASN A 1 177 ? -27.887 3.943 27.194 1.00 102.06 260 ASN A C 1
ATOM 1348 O O . ASN A 1 177 ? -28.917 4.600 27.146 1.00 103.56 260 ASN A O 1
ATOM 1353 N N . VAL A 1 178 ? -26.863 4.139 26.385 1.00 87.42 261 VAL A N 1
ATOM 1354 C CA . VAL A 1 178 ? -26.950 5.039 25.244 1.00 87.82 261 VAL A CA 1
ATOM 1355 C C . VAL A 1 178 ? -28.073 4.556 24.331 1.00 87.20 261 VAL A C 1
ATOM 1356 O O . VAL A 1 178 ? -28.874 5.343 23.825 1.00 88.59 261 VAL A O 1
ATOM 1360 N N . LEU A 1 179 ? -28.131 3.241 24.159 1.00 91.19 262 LEU A N 1
ATOM 1361 C CA . LEU A 1 179 ? -29.108 2.613 23.290 1.00 90.80 262 LEU A CA 1
ATOM 1362 C C . LEU A 1 179 ? -30.499 2.669 23.887 1.00 92.39 262 LEU A C 1
ATOM 1363 O O . LEU A 1 179 ? -31.468 2.988 23.195 1.00 93.41 262 LEU A O 1
ATOM 1368 N N . GLU A 1 180 ? -30.595 2.359 25.176 1.00 87.53 263 GLU A N 1
ATOM 1369 C CA . GLU A 1 180 ? -31.856 2.463 25.889 1.00 89.30 263 GLU A CA 1
ATOM 1370 C C . GLU A 1 180 ? -32.429 3.854 25.799 1.00 91.45 263 GLU A C 1
ATOM 1371 O O . GLU A 1 180 ? -33.607 4.012 25.510 1.00 92.86 263 GLU A O 1
ATOM 1377 N N . GLY A 1 181 ? -31.599 4.857 26.063 1.00 90.45 264 GLY A N 1
ATOM 1378 C CA . GLY A 1 181 ? -32.007 6.246 25.939 1.00 92.90 264 GLY A CA 1
ATOM 1379 C C . GLY A 1 181 ? -32.470 6.606 24.537 1.00 93.15 264 GLY A C 1
ATOM 1380 O O . GLY A 1 181 ? -32.596 7.782 24.184 1.00 95.15 264 GLY A O 1
ATOM 1381 N N . GLN A 1 182 ? -32.728 5.580 23.735 1.00 101.06 265 GLN A N 1
ATOM 1382 C CA . GLN A 1 182 ? -33.217 5.758 22.381 1.00 101.39 265 GLN A CA 1
ATOM 1383 C C . GLN A 1 182 ? -34.499 4.973 22.152 1.00 101.95 265 GLN A C 1
ATOM 1384 O O . GLN A 1 182 ? -35.422 5.456 21.500 1.00 103.84 265 GLN A O 1
ATOM 1390 N N . VAL A 1 183 ? -34.553 3.757 22.688 1.00 112.97 266 VAL A N 1
ATOM 1391 C CA . VAL A 1 183 ? -35.780 2.974 22.654 1.00 113.50 266 VAL A CA 1
ATOM 1392 C C . VAL A 1 183 ? -36.784 3.576 23.620 1.00 112.96 266 VAL A C 1
ATOM 1393 O O . VAL A 1 183 ? -37.983 3.612 23.338 1.00 113.18 266 VAL A O 1
ATOM 1397 N N . PHE A 1 184 ? -36.272 4.052 24.757 1.00 103.06 267 PHE A N 1
ATOM 1398 C CA . PHE A 1 184 ? -37.093 4.488 25.881 1.00 102.71 267 PHE A CA 1
ATOM 1399 C C . PHE A 1 184 ? -37.073 5.973 26.184 1.00 101.89 267 PHE A C 1
ATOM 1400 O O . PHE A 1 184 ? -36.010 6.575 26.419 1.00 101.43 267 PHE A O 1
ATOM 1408 N N . GLU A 1 185 ? -38.277 6.540 26.213 1.00 105.57 268 GLU A N 1
ATOM 1409 C CA . GLU A 1 185 ? -38.494 7.889 26.715 1.00 104.98 268 GLU A CA 1
ATOM 1410 C C . GLU A 1 185 ? -39.068 7.823 28.114 1.00 105.01 268 GLU A C 1
ATOM 1411 O O . GLU A 1 185 ? -39.580 6.793 28.540 1.00 105.57 268 GLU A O 1
ATOM 1417 N N . TYR A 1 186 ? -38.935 8.925 28.835 1.00 93.78 269 TYR A N 1
ATOM 1418 C CA . TYR A 1 186 ? -39.639 9.119 30.085 1.00 93.92 269 TYR A CA 1
ATOM 1419 C C . TYR A 1 186 ? -40.637 10.260 29.880 1.00 93.84 269 TYR A C 1
ATOM 1420 O O . TYR A 1 186 ? -40.304 11.446 30.017 1.00 93.42 269 TYR A O 1
ATOM 1429 N N . ALA A 1 187 ? -41.856 9.862 29.505 1.00 102.81 270 ALA A N 1
ATOM 1430 C CA . ALA A 1 187 ? -42.968 10.759 29.222 1.00 102.97 270 ALA A CA 1
ATOM 1431 C C . ALA A 1 187 ? -43.768 10.956 30.488 1.00 103.31 270 ALA A C 1
ATOM 1432 O O . ALA A 1 187 ? -43.839 10.063 31.334 1.00 103.69 270 ALA A O 1
ATOM 1434 N N . GLU A 1 188 ? -44.379 12.126 30.611 1.00 120.60 271 GLU A N 1
ATOM 1435 C CA . GLU A 1 188 ? -45.084 12.469 31.829 1.00 121.02 271 GLU A CA 1
ATOM 1436 C C . GLU A 1 188 ? -46.437 11.756 31.948 1.00 121.88 271 GLU A C 1
ATOM 1437 O O . GLU A 1 188 ? -47.090 11.480 30.935 1.00 122.15 271 GLU A O 1
ATOM 1443 N N . VAL A 1 189 ? -46.831 11.464 33.197 1.00 85.77 272 VAL A N 1
ATOM 1444 C CA . VAL A 1 189 ? -48.066 10.742 33.528 1.00 86.76 272 VAL A CA 1
ATOM 1445 C C . VAL A 1 189 ? -49.210 11.685 33.880 1.00 87.34 272 VAL A C 1
ATOM 1446 O O . VAL A 1 189 ? -49.035 12.625 34.658 1.00 87.28 272 VAL A O 1
ATOM 1450 N N . ASP A 1 190 ? -50.377 11.414 33.298 1.00 102.96 273 ASP A N 1
ATOM 1451 C CA . ASP A 1 190 ? -51.609 12.132 33.600 1.00 103.76 273 ASP A CA 1
ATOM 1452 C C . ASP A 1 190 ? -52.169 11.577 34.900 1.00 104.72 273 ASP A C 1
ATOM 1453 O O . ASP A 1 190 ? -52.464 12.306 35.843 1.00 105.17 273 ASP A O 1
ATOM 1458 N N . GLU A 1 191 ? -52.277 10.259 34.943 1.00 99.08 274 GLU A N 1
ATOM 1459 C CA . GLU A 1 191 ? -52.897 9.588 36.053 1.00 100.22 274 GLU A CA 1
ATOM 1460 C C . GLU A 1 191 ? -52.425 8.152 36.137 1.00 100.41 274 GLU A C 1
ATOM 1461 O O . GLU A 1 191 ? -52.033 7.551 35.146 1.00 99.92 274 GLU A O 1
ATOM 1467 N N . ILE A 1 192 ? -52.474 7.600 37.338 1.00 111.28 275 ILE A N 1
ATOM 1468 C CA . ILE A 1 192 ? -52.102 6.209 37.560 1.00 111.77 275 ILE A CA 1
ATOM 1469 C C . ILE A 1 192 ? -53.330 5.428 38.071 1.00 113.40 275 ILE A C 1
ATOM 1470 O O . ILE A 1 192 ? -53.711 5.533 39.240 1.00 114.40 275 ILE A O 1
ATOM 1475 N N . VAL A 1 193 ? -53.945 4.658 37.170 1.00 104.41 276 VAL A N 1
ATOM 1476 C CA . VAL A 1 193 ? -55.308 4.147 37.360 1.00 105.92 276 VAL A CA 1
ATOM 1477 C C . VAL A 1 193 ? -55.455 2.933 38.287 1.00 107.36 276 VAL A C 1
ATOM 1478 O O . VAL A 1 193 ? -56.423 2.838 39.054 1.00 108.77 276 VAL A O 1
ATOM 1482 N N . GLU A 1 194 ? -54.503 2.010 38.222 1.00 115.54 277 GLU A N 1
ATOM 1483 C CA . GLU A 1 194 ? -54.619 0.769 38.968 1.00 117.04 277 GLU A CA 1
ATOM 1484 C C . GLU A 1 194 ? -53.278 0.341 39.565 1.00 116.75 277 GLU A C 1
ATOM 1485 O O . GLU A 1 194 ? -52.213 0.800 39.137 1.00 115.29 277 GLU A O 1
ATOM 1491 N N . LYS A 1 195 ? -53.341 -0.526 40.571 1.00 130.05 278 LYS A N 1
ATOM 1492 C CA . LYS A 1 195 ? -52.142 -1.031 41.228 1.00 130.12 278 LYS A CA 1
ATOM 1493 C C . LYS A 1 195 ? -52.145 -2.550 41.163 1.00 131.44 278 LYS A C 1
ATOM 1494 O O . LYS A 1 195 ? -53.129 -3.188 41.548 1.00 133.10 278 LYS A O 1
ATOM 1500 N N . ARG A 1 196 ? -51.059 -3.126 40.647 1.00 122.48 279 ARG A N 1
ATOM 1501 C CA . ARG A 1 196 ? -50.861 -4.578 40.719 1.00 123.86 279 ARG A CA 1
ATOM 1502 C C . ARG A 1 196 ? -49.483 -4.896 41.294 1.00 123.80 279 ARG A C 1
ATOM 1503 O O . ARG A 1 196 ? -48.721 -3.984 41.601 1.00 122.64 279 ARG A O 1
ATOM 1511 N N . GLY A 1 197 ? -49.177 -6.178 41.470 1.00 117.60 280 GLY A N 1
ATOM 1512 C CA . GLY A 1 197 ? -47.958 -6.579 42.153 1.00 117.96 280 GLY A CA 1
ATOM 1513 C C . GLY A 1 197 ? -48.001 -6.123 43.599 1.00 118.82 280 GLY A C 1
ATOM 1514 O O . GLY A 1 197 ? -48.930 -5.423 44.009 1.00 118.99 280 GLY A O 1
ATOM 1515 N N . LYS A 1 198 ? -47.002 -6.508 44.384 1.00 158.27 281 LYS A N 1
ATOM 1516 C CA . LYS A 1 198 ? -47.007 -6.147 45.796 1.00 159.35 281 LYS A CA 1
ATOM 1517 C C . LYS A 1 198 ? -45.636 -5.723 46.279 1.00 158.65 281 LYS A C 1
ATOM 1518 O O . LYS A 1 198 ? -44.621 -6.291 45.872 1.00 158.38 281 LYS A O 1
ATOM 1524 N N . GLY A 1 199 ? -45.621 -4.732 47.163 1.00 156.26 282 GLY A N 1
ATOM 1525 C CA . GLY A 1 199 ? -44.381 -4.220 47.712 1.00 155.69 282 GLY A CA 1
ATOM 1526 C C . GLY A 1 199 ? -43.528 -3.511 46.677 1.00 153.34 282 GLY A C 1
ATOM 1527 O O . GLY A 1 199 ? -43.919 -2.463 46.159 1.00 151.86 282 GLY A O 1
ATOM 1528 N N . LYS A 1 200 ? -42.363 -4.094 46.377 1.00 138.66 283 LYS A N 1
ATOM 1529 C CA . LYS A 1 200 ? -41.380 -3.500 45.453 1.00 136.66 283 LYS A CA 1
ATOM 1530 C C . LYS A 1 200 ? -41.622 -3.865 43.990 1.00 135.71 283 LYS A C 1
ATOM 1531 O O . LYS A 1 200 ? -41.437 -3.041 43.094 1.00 133.95 283 LYS A O 1
ATOM 1537 N N . ASP A 1 201 ? -42.044 -5.107 43.758 1.00 154.64 284 ASP A N 1
ATOM 1538 C CA . ASP A 1 201 ? -42.361 -5.593 42.405 1.00 154.08 284 ASP A CA 1
ATOM 1539 C C . ASP A 1 201 ? -43.752 -5.107 42.016 1.00 153.77 284 ASP A C 1
ATOM 1540 O O . ASP A 1 201 ? -44.435 -5.724 41.191 1.00 154.06 284 ASP A O 1
ATOM 1545 N N . VAL A 1 202 ? -44.168 -3.999 42.627 1.00 118.64 285 VAL A N 1
ATOM 1546 C CA . VAL A 1 202 ? -45.446 -3.365 42.317 1.00 118.33 285 VAL A CA 1
ATOM 1547 C C . VAL A 1 202 ? -45.432 -2.828 40.871 1.00 116.57 285 VAL A C 1
ATOM 1548 O O . VAL A 1 202 ? -44.487 -2.162 40.451 1.00 115.16 285 VAL A O 1
ATOM 1552 N N . GLU A 1 203 ? -46.463 -3.162 40.104 1.00 132.29 286 GLU A N 1
ATOM 1553 C CA . GLU A 1 203 ? -46.580 -2.691 38.730 1.00 130.90 286 GLU A CA 1
ATOM 1554 C C . GLU A 1 203 ? -47.782 -1.768 38.592 1.00 130.60 286 GLU A C 1
ATOM 1555 O O . GLU A 1 203 ? -48.905 -2.151 38.928 1.00 131.82 286 GLU A O 1
ATOM 1561 N N . TYR A 1 204 ? -47.549 -0.554 38.102 1.00 112.30 287 TYR A N 1
ATOM 1562 C CA . TYR A 1 204 ? -48.614 0.439 38.013 1.00 112.05 287 TYR A CA 1
ATOM 1563 C C . TYR A 1 204 ? -49.200 0.587 36.616 1.00 111.47 287 TYR A C 1
ATOM 1564 O O . TYR A 1 204 ? -48.463 0.594 35.630 1.00 110.52 287 TYR A O 1
ATOM 1573 N N . LEU A 1 205 ? -50.526 0.721 36.544 1.00 96.75 288 LEU A N 1
ATOM 1574 C CA . LEU A 1 205 ? -51.219 0.984 35.282 1.00 96.36 288 LEU A CA 1
ATOM 1575 C C . LEU A 1 205 ? -51.274 2.490 35.038 1.00 95.24 288 LEU A C 1
ATOM 1576 O O . LEU A 1 205 ? -51.783 3.240 35.876 1.00 95.51 288 LEU A O 1
ATOM 1581 N N . VAL A 1 206 ? -50.758 2.920 33.883 1.00 90.03 289 VAL A N 1
ATOM 1582 C CA . VAL A 1 206 ? -50.419 4.329 33.644 1.00 88.89 289 VAL A CA 1
ATOM 1583 C C . VAL A 1 206 ? -51.121 5.004 32.473 1.00 88.60 289 VAL A C 1
ATOM 1584 O O . VAL A 1 206 ? -51.124 4.507 31.346 1.00 88.57 289 VAL A O 1
ATOM 1588 N N . ARG A 1 207 ? -51.673 6.174 32.762 1.00 98.43 290 ARG A N 1
ATOM 1589 C CA . ARG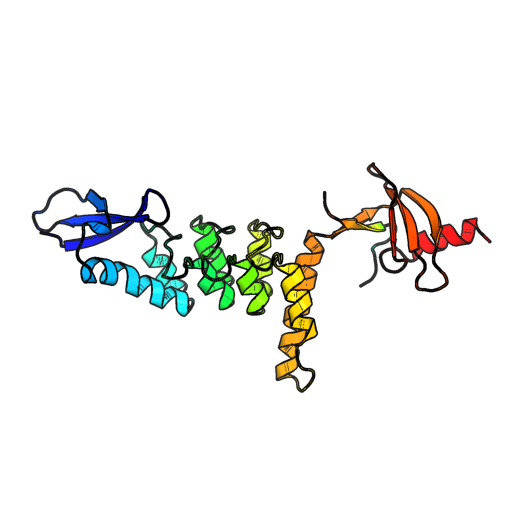 A 1 207 ? -52.390 6.974 31.778 1.00 98.32 290 ARG A CA 1
ATOM 1590 C C . ARG A 1 207 ? -51.520 8.134 31.291 1.00 97.16 290 ARG A C 1
ATOM 1591 O O . ARG A 1 207 ? -51.029 8.937 32.092 1.00 96.73 290 ARG A O 1
ATOM 1599 N N . TRP A 1 208 ? -51.343 8.222 29.976 1.00 95.69 291 TRP A N 1
ATOM 1600 C CA . TRP A 1 208 ? -50.406 9.185 29.394 1.00 94.70 291 TRP A CA 1
ATOM 1601 C C . TRP A 1 208 ? -51.034 10.557 29.157 1.00 94.74 291 TRP A C 1
ATOM 1602 O O . TRP A 1 208 ? -52.183 10.650 28.740 1.00 95.49 291 TRP A O 1
ATOM 1613 N N . LYS A 1 209 ? -50.280 11.621 29.426 1.00 109.69 292 LYS A N 1
ATOM 1614 C CA . LYS A 1 209 ? -50.796 12.978 29.252 1.00 109.82 292 LYS A CA 1
ATOM 1615 C C . LYS A 1 209 ? -51.069 13.294 27.786 1.00 109.97 292 LYS A C 1
ATOM 1616 O O . LYS A 1 209 ? -52.044 13.976 27.465 1.00 110.62 292 LYS A O 1
ATOM 1622 N N . ASP A 1 210 ? -50.200 12.782 26.908 1.00 126.73 293 ASP A N 1
ATOM 1623 C CA . ASP A 1 210 ? -50.204 13.114 25.480 1.00 126.89 293 ASP A CA 1
ATOM 1624 C C . ASP A 1 210 ? -51.196 12.298 24.644 1.00 127.75 293 ASP A C 1
ATOM 1625 O O . ASP A 1 210 ? -51.668 12.770 23.609 1.00 128.26 293 ASP A O 1
ATOM 1630 N N . GLY A 1 211 ? -51.508 11.083 25.087 1.00 89.55 294 GLY A N 1
ATOM 1631 C CA . GLY A 1 211 ? -52.546 10.290 24.450 1.00 90.50 294 GLY A CA 1
ATOM 1632 C C . GLY A 1 211 ? -52.451 8.787 24.670 1.00 90.74 294 GLY A C 1
ATOM 1633 O O . GLY A 1 211 ? -51.614 8.305 25.441 1.00 90.20 294 GLY A O 1
ATOM 1634 N N . GLY A 1 212 ? -53.345 8.051 24.011 1.00 84.91 295 GLY A N 1
ATOM 1635 C CA . GLY A 1 212 ? -53.235 6.610 23.879 1.00 85.31 295 GLY A CA 1
ATOM 1636 C C . GLY A 1 212 ? -53.349 5.773 25.132 1.00 85.53 295 GLY A C 1
ATOM 1637 O O . GLY A 1 212 ? -53.553 6.279 26.243 1.00 85.40 295 GLY A O 1
ATOM 1638 N N . ASP A 1 213 ? -53.178 4.472 24.934 1.00 116.10 296 ASP A N 1
ATOM 1639 C CA . ASP A 1 213 ? -53.479 3.482 25.951 1.00 116.72 296 ASP A CA 1
ATOM 1640 C C . ASP A 1 213 ? -52.828 3.725 27.315 1.00 116.15 296 ASP A C 1
ATOM 1641 O O . ASP A 1 213 ? -51.974 4.600 27.485 1.00 115.14 296 ASP A O 1
ATOM 1646 N N . CYS A 1 214 ? -53.289 2.949 28.288 1.00 121.05 297 CYS A N 1
ATOM 1647 C CA . CYS A 1 214 ? -52.702 2.895 29.615 1.00 120.84 297 CYS A CA 1
ATOM 1648 C C . CYS A 1 214 ? -51.889 1.616 29.630 1.00 121.08 297 CYS A C 1
ATOM 1649 O O . CYS A 1 214 ? -52.181 0.693 28.873 1.00 121.76 297 CYS A O 1
ATOM 1652 N N . GLU A 1 215 ? -50.872 1.537 30.477 1.00 101.80 298 GLU A N 1
ATOM 1653 C CA . GLU A 1 215 ? -49.983 0.389 30.396 1.00 102.03 298 GLU A CA 1
ATOM 1654 C C . GLU A 1 215 ? -49.182 0.122 31.657 1.00 102.07 298 GLU A C 1
ATOM 1655 O O . GLU A 1 215 ? -48.739 1.043 32.335 1.00 101.34 298 GLU A O 1
ATOM 1661 N N . TRP A 1 216 ? -48.968 -1.157 31.936 1.00 113.64 299 TRP A N 1
ATOM 1662 C CA . TRP A 1 216 ? -48.288 -1.582 33.151 1.00 114.03 299 TRP A CA 1
ATOM 1663 C C . TRP A 1 216 ? -46.800 -1.286 33.205 1.00 113.09 299 TRP A C 1
ATOM 1664 O O . TRP A 1 216 ? -45.990 -2.043 32.669 1.00 113.27 299 TRP A O 1
ATOM 1675 N N . VAL A 1 217 ? -46.441 -0.194 33.871 1.00 107.18 300 VAL A N 1
ATOM 1676 C CA . VAL A 1 217 ? -45.028 0.054 34.165 1.00 106.44 300 VAL A CA 1
ATOM 1677 C C . VAL A 1 217 ? -44.515 -0.456 35.517 1.00 107.18 300 VAL A C 1
ATOM 1678 O O . VAL A 1 217 ? -45.162 -0.257 36.544 1.00 107.70 300 VAL A O 1
ATOM 1682 N N . LYS A 1 218 ? -43.394 -1.169 35.500 1.00 111.75 301 LYS A N 1
ATOM 1683 C CA . LYS A 1 218 ? -42.815 -1.733 36.707 1.00 112.58 301 LYS A CA 1
ATOM 1684 C C . LYS A 1 218 ? -42.735 -0.540 37.651 1.00 112.02 301 LYS A C 1
ATOM 1685 O O . LYS A 1 218 ? -42.566 0.593 37.202 1.00 110.76 301 LYS A O 1
ATOM 1691 N N . GLY A 1 219 ? -42.873 -0.793 38.952 1.00 106.24 302 GLY A N 1
ATOM 1692 C CA . GLY A 1 219 ? -42.842 0.260 39.955 1.00 105.99 302 GLY A CA 1
ATOM 1693 C C . GLY A 1 219 ? -41.507 0.980 40.018 1.00 104.91 302 GLY A C 1
ATOM 1694 O O . GLY A 1 219 ? -41.412 2.098 40.536 1.00 104.35 302 GLY A O 1
ATOM 1695 N N . VAL A 1 220 ? -40.472 0.327 39.492 1.00 111.20 303 VAL A N 1
ATOM 1696 C CA . VAL A 1 220 ? -39.149 0.926 39.366 1.00 110.22 303 VAL A CA 1
ATOM 1697 C C . VAL A 1 220 ? -39.176 2.025 38.320 1.00 108.73 303 VAL A C 1
ATOM 1698 O O . VAL A 1 220 ? -38.745 3.155 38.574 1.00 107.91 303 VAL A O 1
ATOM 1702 N N . HIS A 1 221 ? -39.684 1.675 37.139 1.00 121.37 304 HIS A N 1
ATOM 1703 C CA . HIS A 1 221 ? -39.674 2.566 35.984 1.00 120.16 304 HIS A CA 1
ATOM 1704 C C . HIS A 1 221 ? -40.733 3.659 36.079 1.00 119.78 304 HIS A C 1
ATOM 1705 O O . HIS A 1 221 ? -41.245 4.124 35.060 1.00 119.24 304 HIS A O 1
ATOM 1712 N N . VAL A 1 222 ? -41.046 4.061 37.314 1.00 121.49 305 VAL A N 1
ATOM 1713 C CA . VAL A 1 222 ? -41.932 5.197 37.592 1.00 121.25 305 VAL A CA 1
ATOM 1714 C C . VAL A 1 222 ? -41.271 6.166 38.582 1.00 120.96 305 VAL A C 1
ATOM 1715 O O . VAL A 1 222 ? -40.213 5.860 39.144 1.00 121.08 305 VAL A O 1
ATOM 1719 N N . ALA A 1 223 ? -41.901 7.323 38.800 1.00 91.67 306 ALA A N 1
ATOM 1720 C CA . ALA A 1 223 ? -41.348 8.365 39.668 1.00 91.44 306 ALA A CA 1
ATOM 1721 C C . ALA A 1 223 ? -41.838 8.239 41.112 1.00 92.62 306 ALA A C 1
ATOM 1722 O O . ALA A 1 223 ? -43.032 8.040 41.368 1.00 93.42 306 ALA A O 1
ATOM 1724 N N . GLU A 1 224 ? -40.912 8.360 42.059 1.00 140.19 307 GLU A N 1
ATOM 1725 C CA . GLU A 1 224 ? -41.222 8.144 43.475 1.00 141.51 307 GLU A CA 1
ATOM 1726 C C . GLU A 1 224 ? -42.242 9.165 43.980 1.00 141.87 307 GLU A C 1
ATOM 1727 O O . GLU A 1 224 ? -42.838 9.004 45.047 1.00 143.14 307 GLU A O 1
ATOM 1733 N N . ASP A 1 225 ? -42.436 10.215 43.191 1.00 113.75 308 ASP A N 1
ATOM 1734 C CA . ASP A 1 225 ? -43.269 11.345 43.584 1.00 114.03 308 ASP A CA 1
ATOM 1735 C C . ASP A 1 225 ? -44.714 11.158 43.129 1.00 114.50 308 ASP A C 1
ATOM 1736 O O . ASP A 1 225 ? -45.634 11.659 43.771 1.00 115.36 308 ASP A O 1
ATOM 1741 N N . VAL A 1 226 ? -44.905 10.438 42.024 1.00 98.62 309 VAL A N 1
ATOM 1742 C CA . VAL A 1 226 ? -46.243 10.199 41.490 1.00 99.08 309 VAL A CA 1
ATOM 1743 C C . VAL A 1 226 ? -46.788 8.825 41.924 1.00 100.28 309 VAL A C 1
ATOM 1744 O O . VAL A 1 226 ? -47.999 8.572 41.862 1.00 101.10 309 VAL A O 1
ATOM 1748 N N . ALA A 1 227 ? -45.882 7.957 42.379 1.00 131.64 310 ALA A N 1
ATOM 1749 C CA . ALA A 1 227 ? -46.237 6.652 42.944 1.00 132.97 310 ALA A CA 1
ATOM 1750 C C . ALA A 1 227 ? -46.797 6.826 44.351 1.00 134.41 310 ALA A C 1
ATOM 1751 O O . ALA A 1 227 ? -47.734 6.132 44.757 1.00 135.76 310 ALA A O 1
ATOM 1753 N N . LYS A 1 228 ? -46.181 7.744 45.090 1.00 101.37 311 LYS A N 1
ATOM 1754 C CA . LYS A 1 228 ? -46.674 8.215 46.375 1.00 102.66 311 LYS A CA 1
ATOM 1755 C C . LYS A 1 228 ? -48.043 8.902 46.217 1.00 103.05 311 LYS A C 1
ATOM 1756 O O . LYS A 1 228 ? -49.025 8.462 46.800 1.00 104.53 311 LYS A O 1
ATOM 1762 N N . ASP A 1 229 ? -48.115 9.959 45.414 1.00 115.05 312 ASP A N 1
ATOM 1763 C CA . ASP A 1 229 ? -49.388 10.619 45.104 1.00 115.39 312 ASP A CA 1
ATOM 1764 C C . ASP A 1 229 ? -50.534 9.652 44.841 1.00 116.36 312 ASP A C 1
ATOM 1765 O O . ASP A 1 229 ? -51.700 10.016 44.966 1.00 117.23 312 ASP A O 1
ATOM 1770 N N . TYR A 1 230 ? -50.205 8.433 44.432 1.00 103.81 313 TYR A N 1
ATOM 1771 C CA . TYR A 1 230 ? -51.223 7.422 44.182 1.00 104.83 313 TYR A CA 1
ATOM 1772 C C . TYR A 1 230 ? -51.639 6.720 45.470 1.00 106.74 313 TYR A C 1
ATOM 1773 O O . TYR A 1 230 ? -52.813 6.758 45.845 1.00 108.03 313 TYR A O 1
ATOM 1782 N N . GLU A 1 231 ? -50.682 6.088 46.151 1.00 134.14 314 GLU A N 1
ATOM 1783 C CA . GLU A 1 231 ? -50.988 5.309 47.357 1.00 136.13 314 GLU A CA 1
ATOM 1784 C C . GLU A 1 231 ? -51.412 6.167 48.545 1.00 137.28 314 GLU A C 1
ATOM 1785 O O . GLU A 1 231 ? -51.745 5.656 49.615 1.00 139.14 314 GLU A O 1
ATOM 1791 N N . ASP A 1 232 ? -51.391 7.476 48.344 1.00 119.99 315 ASP A N 1
ATOM 1792 C CA . ASP A 1 232 ? -51.983 8.394 49.294 1.00 121.10 315 ASP A CA 1
ATOM 1793 C C . ASP A 1 232 ? -53.486 8.496 49.058 1.00 122.04 315 ASP A C 1
ATOM 1794 O O . ASP A 1 232 ? -54.270 8.455 50.011 1.00 123.91 315 ASP A O 1
ATOM 1799 N N . GLY A 1 233 ? -53.886 8.623 47.792 1.00 113.00 316 GLY A N 1
ATOM 1800 C CA . GLY A 1 233 ? -55.296 8.640 47.436 1.00 113.87 316 GLY A CA 1
ATOM 1801 C C . GLY A 1 233 ? -55.992 7.368 47.884 1.00 115.63 316 GLY A C 1
ATOM 1802 O O . GLY A 1 233 ? -57.227 7.316 47.935 1.00 116.91 316 GLY A O 1
ATOM 1803 N N . LEU A 1 234 ? -55.173 6.358 48.212 1.00 132.26 317 LEU A N 1
ATOM 1804 C CA . LEU A 1 234 ? -55.610 5.047 48.724 1.00 134.05 317 LEU A CA 1
ATOM 1805 C C . LEU A 1 234 ? -55.870 5.016 50.248 1.00 136.22 317 LEU A C 1
ATOM 1806 O O . LEU A 1 234 ? -57.017 4.860 50.674 1.00 137.98 317 LEU A O 1
ATOM 1811 N N . GLU A 1 235 ? -54.808 5.134 51.052 1.00 131.45 318 GLU A N 1
ATOM 1812 C CA . GLU A 1 235 ? -54.916 5.288 52.517 1.00 133.45 318 GLU A CA 1
ATOM 1813 C C . GLU A 1 235 ? -55.869 4.289 53.216 1.00 136.04 318 GLU A C 1
ATOM 1814 O O . GLU A 1 235 ? -55.989 4.255 54.456 1.00 138.03 318 GLU A O 1
ATOM 1820 N N . GLN B 2 1 ? -30.490 5.105 38.889 1.00 114.80 528 GLN B N 1
ATOM 1821 C CA . GLN B 2 1 ? -31.160 5.397 37.629 1.00 115.77 528 GLN B CA 1
ATOM 1822 C C . GLN B 2 1 ? -32.622 5.742 37.866 1.00 115.78 528 GLN B C 1
ATOM 1823 O O . GLN B 2 1 ? -33.512 5.068 37.351 1.00 116.55 528 GLN B O 1
ATOM 1829 N N . LYS B 2 2 ? -32.864 6.798 38.641 1.00 104.62 529 LYS B N 1
ATOM 1830 C CA . LYS B 2 2 ? -34.223 7.210 39.008 1.00 104.52 529 LYS B CA 1
ATOM 1831 C C . LYS B 2 2 ? -35.012 7.970 37.923 1.00 105.27 529 LYS B C 1
ATOM 1832 O O . LYS B 2 2 ? -34.470 8.842 37.240 1.00 105.41 529 LYS B O 1
ATOM 1838 N N . ALA B 2 3 ? -36.303 7.645 37.799 1.00 85.89 530 ALA B N 1
ATOM 1839 C CA . ALA B 2 3 ? -37.222 8.315 36.864 1.00 86.61 530 ALA B CA 1
ATOM 1840 C C . ALA B 2 3 ? -37.505 9.766 37.255 1.00 85.98 530 ALA B C 1
ATOM 1841 O O . ALA B 2 3 ? -37.880 10.026 38.403 1.00 85.14 530 ALA B O 1
ATOM 1843 N N . PRO B 2 4 ? -37.326 10.712 36.293 1.00 82.63 531 PRO B N 1
ATOM 1844 C CA . PRO B 2 4 ? -37.640 12.143 36.452 1.00 82.21 531 PRO B CA 1
ATOM 1845 C C . PRO B 2 4 ? -38.980 12.387 37.167 1.00 81.93 531 PRO B C 1
ATOM 1846 O O . PRO B 2 4 ? -39.824 11.492 37.223 1.00 82.33 531 PRO B O 1
ATOM 1850 N N . PRO B 2 5 ? -39.182 13.602 37.691 1.00 93.25 532 PRO B N 1
ATOM 1851 C CA . PRO B 2 5 ? -40.359 13.882 38.510 1.00 92.87 532 PRO B CA 1
ATOM 1852 C C . PRO B 2 5 ? -41.633 13.965 37.674 1.00 93.81 532 PRO B C 1
ATOM 1853 O O . PRO B 2 5 ? -41.729 14.783 36.749 1.00 94.34 532 PRO B O 1
ATOM 1857 N N . GLY B 2 6 ? -42.603 13.117 38.006 1.00 93.47 533 GLY B N 1
ATOM 1858 C CA . GLY B 2 6 ? -43.878 13.109 37.322 1.00 94.33 533 GLY B CA 1
ATOM 1859 C C . GLY B 2 6 ? -43.899 12.322 36.026 1.00 95.49 533 GLY B C 1
ATOM 1860 O O . GLY B 2 6 ? -44.815 12.509 35.233 1.00 96.29 533 GLY B O 1
ATOM 1861 N N . THR B 2 7 ? -42.916 11.446 35.804 1.00 92.44 534 THR B N 1
ATOM 1862 C CA . THR B 2 7 ? -42.859 10.673 34.559 1.00 93.56 534 THR B CA 1
ATOM 1863 C C . THR B 2 7 ? -42.683 9.172 34.796 1.00 93.72 534 THR B C 1
ATOM 1864 O O . THR B 2 7 ? -42.467 8.738 35.931 1.00 92.93 534 THR B O 1
ATOM 1868 N N . ALA B 2 8 ? -42.774 8.397 33.711 1.00 108.59 535 ALA B N 1
ATOM 1869 C CA . ALA B 2 8 ? -42.559 6.945 33.735 1.00 108.90 535 ALA B CA 1
ATOM 1870 C C . ALA B 2 8 ? -42.071 6.398 32.380 1.00 109.96 535 ALA B C 1
ATOM 1871 O O . ALA B 2 8 ? -42.403 6.933 31.324 1.00 110.70 535 ALA B O 1
ATOM 1873 N N . ARG B 2 9 ? -41.300 5.314 32.423 1.00 100.00 536 ARG B N 1
ATOM 1874 C CA . ARG B 2 9 ? -40.641 4.759 31.236 1.00 100.91 536 ARG B CA 1
ATOM 1875 C C . ARG B 2 9 ? -41.603 4.109 30.227 1.00 102.09 536 ARG B C 1
ATOM 1876 O O . ARG B 2 9 ? -42.430 3.273 30.602 1.00 102.23 536 ARG B O 1
ATOM 1884 N N . ARG B 2 10 ? -41.476 4.487 28.951 1.00 107.71 537 ARG B N 1
ATOM 1885 C CA . ARG B 2 10 ? -42.162 3.795 27.848 1.00 108.92 537 ARG B CA 1
ATOM 1886 C C . ARG B 2 10 ? -41.336 3.711 26.541 1.00 109.79 537 ARG B C 1
ATOM 1887 O O . ARG B 2 10 ? -40.333 4.414 26.374 1.00 109.51 537 ARG B O 1
ATOM 1895 N N . LYS B 2 11 ? -41.763 2.848 25.621 1.00 99.06 538 LYS B N 1
ATOM 1896 C CA . LYS B 2 11 ? -41.073 2.716 24.348 1.00 99.97 538 LYS B CA 1
ATOM 1897 C C . LYS B 2 11 ? -41.344 3.926 23.470 1.00 100.43 538 LYS B C 1
ATOM 1898 O O . LYS B 2 11 ? -42.364 4.592 23.604 1.00 100.37 538 LYS B O 1
ATOM 1904 N N . ARG B 2 12 ? -40.419 4.204 22.565 1.00 99.19 539 ARG B N 1
ATOM 1905 C CA . ARG B 2 12 ? -40.504 5.397 21.738 1.00 99.60 539 ARG B CA 1
ATOM 1906 C C . ARG B 2 12 ? -41.284 5.124 20.464 1.00 100.91 539 ARG B C 1
ATOM 1907 O O . ARG B 2 12 ? -41.109 4.085 19.811 1.00 101.68 539 ARG B O 1
ATOM 1915 N N . LYS B 2 13 ? -42.141 6.077 20.115 1.00 115.98 540 LYS B N 1
ATOM 1916 C CA . LYS B 2 13 ? -43.153 5.857 19.091 1.00 117.12 540 LYS B CA 1
ATOM 1917 C C . LYS B 2 13 ? -43.199 6.997 18.074 1.00 117.75 540 LYS B C 1
ATOM 1918 O O . LYS B 2 13 ? -42.391 7.037 17.140 1.00 118.38 540 LYS B O 1
#

Sequence (247 aa):
EVNKIIGSRTAGEGAMEYLIEWKDGHSPSWVPSSYIAADVVSEYETPWWTAARKADEQALSQLLEDRDVDAVDENGRTALLFVAGLGSDKCVRLLAEAGADLDHRDMRGGLTALHMAAGYVRPEVVEALVELGADIEVEDERGLTALELAREILKTTPKGNPMQFGRRIGLEKVINVLEGQVFEYAEVDEIVEKRGKGKDVEYLVRWKDGGDCEWVKGVHVAEDVAKDYEDGLEQKAPPGTARRKRK

B-factor: mean 113.11, std 21.6, range [20.0, 195.17]

GO terms:
  GO:0005515 protein binding (F, IPI)
  GO:0009507 chloroplast (C, IDA)
  GO:0009644 response to high light intensity (P, IEP)
  GO:0045038 protein import into chloroplast thylakoid membrane (P, TAS)
  GO:0005829 cytosol (C, HDA)
  GO:0009507 chloroplast (C, HDA)
  GO:0009535 chloroplast thylakoid membrane (C, HDA)
  GO:00099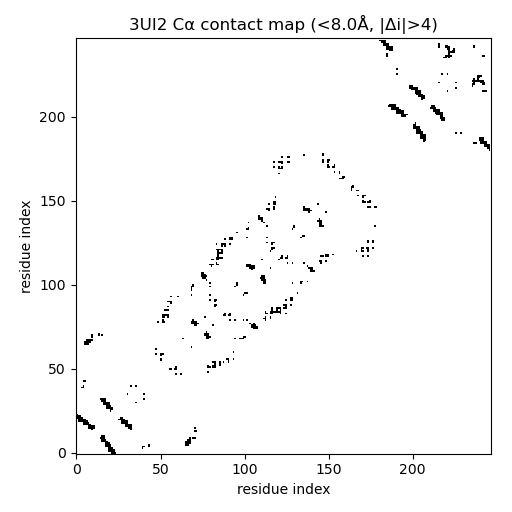41 chloroplast envelope (C, HDA)
  GO:0042802 identical protein binding (F, IPI)
  GO:0032991 protein-containing complex (C, IMP)
  GO:0070208 protein heterotrimerization (P, IMP)
  GO:0097718 disordered domain specific binding (F, IPI)
  GO:0030674 protein-macromolecule adaptor activity (F, IPI)
  GO:0019904 protein domain specific binding (F, IPI)

Radius of gyration: 24.75 Å; Cα contacts (8 Å, |Δi|>4): 427; chains: 2; bounding box: 54×28×78 Å